Protein AF-A0A961LYQ5-F1 (afdb_monomer)

Mean predicted aligned error: 15.08 Å

pLDDT: mean 85.54, std 19.17, range [38.69, 98.88]

Secondary structure (DSSP, 8-state):
-------------------------PPPP---PPPPHHHHHHHHHHHHTT-HHHHHHHHHHHHHH-TT----SSHHHHHHHH---------HHHHHHHHTT-HHHHHHHHHHHHHHSTT----HHHHHHHHHHHHHHHHHHHHHTT-HHHHHHHHHH-GGGGSGGGHHHHHHHHHHHHHTT-HHHHHHHHHHHHHH---HHHHHHHHHHHTTTS-HHHHHHHHHHHHHH-GGGHHHHHHHHHHHHHHHHHHHTTSS-----------

Radius of gyration: 37.19 Å; Cα contacts (8 Å, |Δi|>4): 217; chains: 1; bounding box: 132×59×95 Å

Sequence (267 aa):
MRADLMTALRPLLAGAATALALSLAAPAPAAAQTPSAEDLRALIYYLDHDDQRAVQAEMRRLRAQFPRWTPPGDVNDLRDMASTTVATVDVQPIWARIERQDYVGARSLIDEARGRVPGWSPDAEMLRVLELNESQAAFDEAYTRRDAAAAVAAARRVPALMRCDRINNAWRLAELYQQAGQNANAVTTYRGVLSSCTRANDVMPTLEKANEVASWDEMIQLFDLARQTAPANTQRVDQVQERLAAGRGGRVARTTSRTTAATTTAA

Nearest PDB structures (foldseek):
  2pl2-assembly1_B  TM=3.460E-01  e=6.748E-02  Thermus thermophilus HB27
  4gyo-assembly2_A  TM=3.538E-01  e=3.490E-01  Bacillus subtilis subsp. subtilis str. 168
  8tau-assembly1_Y  TM=3.559E-01  e=1.372E+00  Homo sapiens
  4d18-assembly2_J  TM=2.698E-01  e=8.916E+00  Homo sapiens

Foldseek 3Di:
DDYDDDDDDDDDDDDDDDDDDPPDPDPDPPPQDQDALVLLVQLLVCVVVVVVVSNVVSVVVRCVNRVPDDDDPDVVVSCVRNPPPQVDDPCVVLVVCLVVVVLVVSVVSQVVSCVVGPPDHDDPVSVVSSLLSVLVVQLVVCLVVLNLPSNVVSCVSPVVCCDPVNVVSLLSSLVSCVVVVNLVVSLVSLLVQLQHPQDPVSLLVSLVSNLVRDDLVSSVVSLVSNCVNHVVCNVVSVVSNVVSVVVVVVVVVPPPPPPDDDDDDDD

Structure (mmCIF, N/CA/C/O backbone):
data_AF-A0A961LYQ5-F1
#
_entry.id   AF-A0A961LYQ5-F1
#
loop_
_atom_site.group_PDB
_atom_site.id
_atom_site.type_symbol
_atom_site.label_atom_id
_atom_site.label_alt_id
_atom_site.label_comp_id
_atom_site.label_asym_id
_atom_site.label_entity_id
_atom_site.label_seq_id
_atom_site.pdbx_PDB_ins_code
_atom_site.Cartn_x
_atom_site.Cartn_y
_atom_site.Cartn_z
_atom_site.occupancy
_atom_site.B_iso_or_equiv
_atom_site.auth_seq_id
_atom_site.auth_comp_id
_atom_site.auth_asym_id
_atom_site.auth_atom_id
_atom_site.pdbx_PDB_model_num
ATOM 1 N N . MET A 1 1 ? 56.673 -40.765 59.494 1.00 39.25 1 MET A N 1
ATOM 2 C CA . MET A 1 1 ? 57.855 -40.508 58.640 1.00 39.25 1 MET A CA 1
ATOM 3 C C . MET A 1 1 ? 57.462 -39.351 57.725 1.00 39.25 1 MET A C 1
ATOM 5 O O . MET A 1 1 ? 56.509 -39.519 56.986 1.00 39.25 1 MET A O 1
ATOM 9 N N . ARG A 1 2 ? 57.774 -38.101 58.104 1.00 38.69 2 ARG A N 1
ATOM 10 C CA . ARG A 1 2 ? 58.826 -37.249 57.497 1.00 38.69 2 ARG A CA 1
ATOM 11 C C . ARG A 1 2 ? 58.774 -37.267 55.962 1.00 38.69 2 ARG A C 1
ATOM 13 O O . ARG A 1 2 ? 59.069 -38.305 55.391 1.00 38.69 2 ARG A O 1
ATOM 20 N N . ALA A 1 3 ? 58.329 -36.151 55.372 1.00 40.00 3 ALA A N 1
ATOM 21 C CA . ALA A 1 3 ? 59.187 -35.227 54.600 1.00 40.00 3 ALA A CA 1
ATOM 22 C C . ALA A 1 3 ? 59.147 -35.624 53.106 1.00 40.00 3 ALA A C 1
ATOM 24 O O . ALA A 1 3 ? 59.015 -36.800 52.809 1.00 40.00 3 ALA A O 1
ATOM 25 N N . ASP A 1 4 ? 59.228 -34.783 52.086 1.00 43.81 4 ASP A N 1
ATOM 26 C CA . ASP A 1 4 ? 59.365 -33.343 51.905 1.00 43.81 4 ASP A CA 1
ATOM 27 C C . ASP A 1 4 ? 59.407 -33.131 50.367 1.00 43.81 4 ASP A C 1
ATOM 29 O O . ASP A 1 4 ? 59.747 -34.057 49.634 1.00 43.81 4 ASP A O 1
ATOM 33 N N . LEU A 1 5 ? 59.175 -31.891 49.927 1.00 45.12 5 LEU A N 1
ATOM 34 C CA . LEU A 1 5 ? 59.921 -31.198 48.858 1.00 45.12 5 LEU A CA 1
ATOM 35 C C . LEU A 1 5 ? 59.870 -31.614 47.360 1.00 45.12 5 LEU A C 1
ATOM 37 O O . LEU A 1 5 ? 60.028 -32.761 46.965 1.00 45.12 5 LEU A O 1
ATOM 41 N N . MET A 1 6 ? 59.875 -30.536 46.553 1.00 47.53 6 MET A N 1
ATOM 42 C CA . MET A 1 6 ? 60.439 -30.353 45.197 1.00 47.53 6 MET A CA 1
ATOM 43 C C . MET A 1 6 ? 59.534 -30.675 43.995 1.00 47.53 6 MET A C 1
ATOM 45 O O . MET A 1 6 ? 59.237 -31.823 43.707 1.00 47.53 6 MET A O 1
ATOM 49 N N . THR A 1 7 ? 58.929 -29.692 43.312 1.00 43.59 7 THR A N 1
ATOM 50 C CA . THR A 1 7 ? 59.475 -28.589 42.474 1.00 43.59 7 THR A CA 1
ATOM 51 C C . THR A 1 7 ? 60.136 -29.064 41.170 1.00 43.59 7 THR A C 1
ATOM 53 O O . THR A 1 7 ? 61.236 -29.592 41.195 1.00 43.59 7 THR A O 1
ATOM 56 N N . ALA A 1 8 ? 59.458 -28.733 40.058 1.00 45.53 8 ALA A N 1
ATOM 57 C CA . ALA A 1 8 ? 59.945 -28.397 38.710 1.00 45.53 8 ALA A CA 1
ATOM 58 C C . ALA A 1 8 ? 60.841 -29.379 37.923 1.00 45.53 8 ALA A C 1
ATOM 60 O O . ALA A 1 8 ? 61.906 -29.771 38.368 1.00 45.53 8 ALA A O 1
ATOM 61 N N . LEU A 1 9 ? 60.507 -29.592 36.644 1.00 49.84 9 LEU A N 1
ATOM 62 C CA . LEU A 1 9 ? 61.211 -28.944 35.524 1.00 49.84 9 LEU A CA 1
ATOM 63 C C . LEU A 1 9 ? 60.557 -29.321 34.183 1.00 49.84 9 LEU A C 1
ATOM 65 O O . LEU A 1 9 ? 60.387 -30.492 33.856 1.00 49.84 9 LEU A O 1
ATOM 69 N N . ARG A 1 10 ? 60.256 -28.306 33.368 1.00 47.53 10 ARG A N 1
ATOM 70 C CA . ARG A 1 10 ? 60.172 -28.450 31.908 1.00 47.53 10 ARG A CA 1
ATOM 71 C C . ARG A 1 10 ? 61.569 -28.758 31.357 1.00 47.53 10 ARG A C 1
ATOM 73 O O . ARG A 1 10 ? 62.517 -28.109 31.798 1.00 47.53 10 ARG A O 1
ATOM 80 N N . PRO A 1 11 ? 61.667 -29.538 30.273 1.00 56.03 11 PRO A N 1
ATOM 81 C CA . PRO A 1 11 ? 62.674 -29.293 29.260 1.00 56.03 11 PRO A CA 1
ATOM 82 C C . PRO A 1 11 ? 62.017 -28.820 27.958 1.00 56.03 11 PRO A C 1
ATOM 84 O O . PRO A 1 11 ? 61.125 -29.454 27.397 1.00 56.03 11 PRO A O 1
ATOM 87 N N . LEU A 1 12 ? 62.494 -27.668 27.493 1.00 48.69 12 LEU A N 1
ATOM 88 C CA . LEU A 1 12 ? 62.492 -27.280 26.090 1.00 48.69 12 LEU A CA 1
ATOM 89 C C . LEU A 1 12 ? 63.475 -28.192 25.351 1.00 48.69 12 LEU A C 1
ATOM 91 O O . LEU A 1 12 ? 64.656 -28.192 25.683 1.00 48.69 12 LEU A O 1
ATOM 95 N N . LEU A 1 13 ? 63.015 -28.895 24.319 1.00 51.03 13 LEU A N 1
ATOM 96 C CA . LEU A 1 13 ? 63.871 -29.319 23.217 1.00 51.03 13 LEU A CA 1
ATOM 97 C C . LEU A 1 13 ? 63.173 -28.971 21.907 1.00 51.03 13 LEU A C 1
ATOM 99 O O . LEU A 1 13 ? 62.087 -29.452 21.591 1.00 51.03 13 LEU A O 1
ATOM 103 N N . ALA A 1 14 ? 63.822 -28.055 21.200 1.00 43.88 14 ALA A N 1
ATOM 104 C CA . ALA A 1 14 ? 63.509 -27.625 19.859 1.00 43.88 14 ALA A CA 1
ATOM 105 C C . ALA A 1 14 ? 63.701 -28.779 18.866 1.00 43.88 14 ALA A C 1
ATOM 107 O O . ALA A 1 14 ? 64.728 -29.453 18.873 1.00 43.88 14 ALA A O 1
ATOM 108 N N . GLY A 1 15 ? 62.728 -28.948 17.976 1.00 42.94 15 GLY A N 1
ATOM 109 C CA . GLY A 1 15 ? 62.831 -29.764 16.775 1.00 42.94 15 GLY A CA 1
ATOM 110 C C . GLY A 1 15 ? 62.124 -29.030 15.647 1.00 42.94 15 GLY A C 1
ATOM 111 O O . GLY A 1 15 ? 60.900 -29.018 15.577 1.00 42.94 15 GLY A O 1
ATOM 112 N N . ALA A 1 16 ? 62.905 -28.354 14.812 1.00 46.84 16 ALA A N 1
ATOM 113 C CA . ALA A 1 16 ? 62.441 -27.725 13.590 1.00 46.84 16 ALA A CA 1
ATOM 114 C C . ALA A 1 16 ? 62.069 -28.800 12.557 1.00 46.84 16 ALA A C 1
ATOM 116 O O . ALA A 1 16 ? 62.903 -29.630 12.208 1.00 46.84 16 ALA A O 1
ATOM 117 N N . ALA A 1 17 ? 60.844 -28.747 12.035 1.00 47.25 17 ALA A N 1
ATOM 118 C CA . ALA A 1 17 ? 60.493 -29.324 10.740 1.00 47.25 17 ALA A CA 1
ATOM 119 C C . ALA A 1 17 ? 59.343 -28.514 10.121 1.00 47.25 17 ALA A C 1
ATOM 121 O O . ALA A 1 17 ? 58.171 -28.640 10.459 1.00 47.25 17 ALA A O 1
ATOM 122 N N . THR A 1 18 ? 59.757 -27.622 9.234 1.00 45.44 18 THR A N 1
ATOM 123 C CA . THR A 1 18 ? 59.011 -26.902 8.203 1.00 45.44 18 THR A CA 1
ATOM 124 C C . THR A 1 18 ? 58.118 -27.792 7.333 1.00 45.44 18 THR A C 1
ATOM 126 O O . THR A 1 18 ? 58.614 -28.750 6.749 1.00 45.44 18 THR A O 1
ATOM 129 N N . ALA A 1 19 ? 56.861 -27.379 7.144 1.00 44.25 19 ALA A N 1
ATOM 130 C CA . ALA A 1 19 ? 56.108 -27.423 5.877 1.00 44.25 19 ALA A CA 1
ATOM 131 C C . ALA A 1 19 ? 54.798 -26.635 6.092 1.00 44.25 19 ALA A C 1
ATOM 133 O O . ALA A 1 19 ? 53.841 -27.130 6.673 1.00 44.25 19 ALA A O 1
ATOM 134 N N . LEU A 1 20 ? 54.805 -25.311 5.929 1.00 51.91 20 LEU A N 1
ATOM 135 C CA . LEU A 1 20 ? 54.449 -24.630 4.679 1.00 51.91 20 LEU A CA 1
ATOM 136 C C . LEU A 1 20 ? 53.129 -25.141 4.069 1.00 51.91 20 LEU A C 1
ATOM 138 O O . LEU A 1 20 ? 53.123 -25.920 3.124 1.00 51.91 20 LEU A O 1
ATOM 142 N N . ALA A 1 21 ? 52.012 -24.630 4.582 1.00 45.91 21 ALA A N 1
ATOM 143 C CA . ALA A 1 21 ? 50.742 -24.588 3.866 1.00 45.91 21 ALA A CA 1
ATOM 144 C C . ALA A 1 21 ? 50.230 -23.139 3.854 1.00 45.91 21 ALA A C 1
ATOM 146 O O . ALA A 1 21 ? 49.194 -22.814 4.423 1.00 45.91 21 ALA A O 1
ATOM 147 N N . LEU A 1 22 ? 51.004 -22.247 3.222 1.00 47.41 22 LEU A N 1
ATOM 148 C CA . LEU A 1 22 ? 50.436 -21.048 2.609 1.00 47.41 22 LEU A CA 1
ATOM 149 C C . LEU A 1 22 ? 49.768 -21.517 1.315 1.00 47.41 22 LEU A C 1
ATOM 151 O O . LEU A 1 22 ? 50.404 -21.616 0.266 1.00 47.41 22 LEU A O 1
ATOM 155 N N . SER A 1 23 ? 48.487 -21.858 1.398 1.00 49.22 23 SER A N 1
ATOM 156 C CA . SER A 1 23 ? 47.625 -21.942 0.229 1.00 49.22 23 SER A CA 1
ATOM 157 C C . SER A 1 23 ? 47.553 -20.547 -0.388 1.00 49.22 23 SER A C 1
ATOM 159 O O . SER A 1 23 ? 46.852 -19.660 0.096 1.00 49.22 23 SER A O 1
ATOM 161 N N . LEU A 1 24 ? 48.338 -20.350 -1.449 1.00 47.94 24 LEU A N 1
ATOM 162 C CA . LEU A 1 24 ? 48.213 -19.214 -2.346 1.00 47.94 24 LEU A CA 1
ATOM 163 C C . LEU A 1 24 ? 46.766 -19.151 -2.843 1.00 47.94 24 LEU A C 1
ATOM 165 O O . LEU A 1 24 ? 46.347 -19.955 -3.675 1.00 47.94 24 LEU A O 1
ATOM 169 N N . ALA A 1 25 ? 46.019 -18.159 -2.369 1.00 52.22 25 ALA A N 1
ATOM 170 C CA . ALA A 1 25 ? 44.936 -17.590 -3.147 1.00 52.22 25 ALA A CA 1
ATOM 171 C C . ALA A 1 25 ? 45.582 -16.936 -4.376 1.00 52.22 25 ALA A C 1
ATOM 173 O O . ALA A 1 25 ? 45.985 -15.774 -4.345 1.00 52.22 25 ALA A O 1
ATOM 174 N N . ALA A 1 26 ? 45.762 -17.715 -5.442 1.00 48.16 26 ALA A N 1
ATOM 175 C CA . ALA A 1 26 ? 46.051 -17.148 -6.745 1.00 48.16 26 ALA A CA 1
ATOM 176 C C . ALA A 1 26 ? 44.835 -16.290 -7.134 1.00 48.16 26 ALA A C 1
ATOM 178 O O . ALA A 1 26 ? 43.717 -16.818 -7.142 1.00 48.16 26 ALA A O 1
ATOM 179 N N . PRO A 1 27 ? 44.994 -14.988 -7.431 1.00 45.62 27 PRO A N 1
ATOM 180 C CA . PRO A 1 27 ? 43.920 -14.253 -8.071 1.00 45.62 27 PRO A CA 1
ATOM 181 C C . PRO A 1 27 ? 43.622 -14.970 -9.389 1.00 45.62 27 PRO A C 1
ATOM 183 O O . PRO A 1 27 ? 44.520 -15.170 -10.211 1.00 45.62 27 PRO A O 1
ATOM 186 N N . ALA A 1 28 ? 42.373 -15.403 -9.572 1.00 46.06 28 ALA A N 1
ATOM 187 C CA . ALA A 1 28 ? 41.910 -15.860 -10.873 1.00 46.06 28 ALA A CA 1
ATOM 188 C C . ALA A 1 28 ? 42.279 -14.782 -11.908 1.00 46.06 28 ALA A C 1
ATOM 190 O O . ALA A 1 28 ? 42.139 -13.591 -11.603 1.00 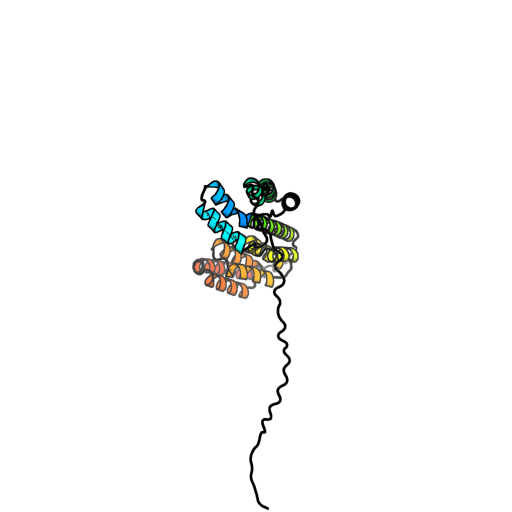46.06 28 ALA A O 1
ATOM 191 N N . PRO A 1 29 ? 42.782 -15.144 -13.102 1.00 44.09 29 PRO A N 1
ATOM 192 C CA . PRO A 1 29 ? 43.061 -14.149 -14.119 1.00 44.09 29 PRO A CA 1
ATOM 193 C C . PRO A 1 29 ? 41.757 -13.406 -14.388 1.00 44.09 29 PRO A C 1
ATOM 195 O O . PRO A 1 29 ? 40.775 -14.014 -14.815 1.00 44.09 29 PRO A O 1
ATOM 198 N N . ALA A 1 30 ? 41.739 -12.099 -14.119 1.00 50.97 30 ALA A N 1
ATOM 199 C CA . ALA A 1 30 ? 40.696 -11.236 -14.634 1.00 50.97 30 ALA A CA 1
ATOM 200 C C . ALA A 1 30 ? 40.654 -11.494 -16.144 1.00 50.97 30 ALA A C 1
ATOM 202 O O . ALA A 1 30 ? 41.629 -11.224 -16.858 1.00 50.97 30 ALA A O 1
ATOM 203 N N . ALA A 1 31 ? 39.574 -12.114 -16.625 1.00 48.38 31 ALA A N 1
ATOM 204 C CA . ALA A 1 31 ? 39.290 -12.133 -18.046 1.00 48.38 31 ALA A CA 1
ATOM 205 C C . ALA A 1 31 ? 39.397 -10.676 -18.501 1.00 48.38 31 ALA A C 1
ATOM 207 O O . ALA A 1 31 ? 38.824 -9.790 -17.866 1.00 48.38 31 ALA A O 1
ATOM 208 N N . ALA A 1 32 ? 40.232 -10.413 -19.504 1.00 51.56 32 ALA A N 1
ATOM 209 C CA . ALA A 1 32 ? 40.426 -9.058 -19.980 1.00 51.56 32 ALA A CA 1
ATOM 210 C C . ALA A 1 32 ? 39.120 -8.607 -20.624 1.00 51.56 32 ALA A C 1
ATOM 212 O O . ALA A 1 32 ? 38.805 -9.004 -21.742 1.00 51.56 32 ALA A O 1
ATOM 213 N N . GLN A 1 33 ? 38.342 -7.848 -19.865 1.00 71.69 33 GLN A N 1
ATOM 214 C CA . GLN A 1 33 ? 37.133 -7.214 -20.350 1.00 71.69 33 GLN A CA 1
ATOM 215 C C . GLN A 1 33 ? 37.577 -6.071 -21.266 1.00 71.69 33 GLN A C 1
ATOM 217 O O . GLN A 1 33 ? 38.540 -5.364 -20.973 1.00 71.69 33 GLN A O 1
ATOM 222 N N . THR A 1 34 ? 36.949 -5.945 -22.425 1.00 83.12 34 THR A N 1
ATOM 223 C CA . THR A 1 34 ? 37.054 -4.733 -23.239 1.00 83.12 34 THR A CA 1
ATOM 224 C C . THR A 1 34 ? 36.282 -3.604 -22.545 1.00 83.12 34 THR A C 1
ATOM 226 O O . THR A 1 34 ? 35.328 -3.909 -21.825 1.00 83.12 34 THR A O 1
ATOM 229 N N . PRO A 1 35 ? 36.647 -2.323 -22.743 1.00 88.19 35 PRO A N 1
ATOM 230 C CA . PRO A 1 35 ? 35.874 -1.205 -22.211 1.00 88.19 35 PRO A CA 1
ATOM 231 C C . PRO A 1 35 ? 34.414 -1.288 -22.662 1.00 88.19 35 PRO A C 1
ATOM 233 O O . PRO A 1 35 ? 34.142 -1.587 -23.828 1.00 88.19 35 PRO A O 1
ATOM 236 N N . SER A 1 36 ? 33.482 -1.028 -21.749 1.00 85.19 36 SER A N 1
ATOM 237 C CA . SER A 1 36 ? 32.067 -0.877 -22.090 1.00 85.19 36 SER A CA 1
ATOM 238 C C . SER A 1 36 ? 31.797 0.489 -22.732 1.00 85.19 36 SER A C 1
ATOM 240 O O . SER A 1 36 ? 32.624 1.400 -22.665 1.00 85.19 36 SER A O 1
ATOM 242 N N . ALA A 1 37 ? 30.607 0.674 -23.305 1.00 82.69 37 ALA A N 1
ATOM 243 C CA . ALA A 1 37 ? 30.195 1.980 -23.820 1.00 82.69 37 ALA A CA 1
ATOM 244 C C . ALA A 1 37 ? 30.176 3.074 -22.729 1.00 82.69 37 ALA A C 1
ATOM 246 O O . ALA A 1 37 ? 30.469 4.235 -23.010 1.00 82.69 37 ALA A O 1
ATOM 247 N N . GLU A 1 38 ? 29.891 2.704 -21.472 1.00 82.50 38 GLU A N 1
ATOM 248 C CA . GLU A 1 38 ? 30.006 3.596 -20.311 1.00 82.50 38 GLU A CA 1
ATOM 249 C C . GLU A 1 38 ? 31.454 4.045 -20.099 1.00 82.50 38 GLU A C 1
ATOM 251 O O . GLU A 1 38 ? 31.722 5.239 -19.975 1.00 82.50 38 GLU A O 1
ATOM 256 N N . ASP A 1 39 ? 32.393 3.095 -20.120 1.00 90.62 39 ASP A N 1
ATOM 257 C CA . ASP A 1 39 ? 33.817 3.379 -19.941 1.00 90.62 39 ASP A CA 1
ATOM 258 C C . ASP A 1 39 ? 34.354 4.307 -21.039 1.00 90.62 39 ASP A C 1
ATOM 260 O O . ASP A 1 39 ? 35.209 5.147 -20.768 1.00 90.62 39 ASP A O 1
ATOM 264 N N . LEU A 1 40 ? 33.834 4.185 -22.265 1.00 91.75 40 LEU A N 1
ATOM 265 C CA . LEU A 1 40 ? 34.242 4.993 -23.416 1.00 91.75 40 LEU A CA 1
ATOM 266 C C . LEU A 1 40 ? 33.565 6.372 -23.481 1.00 91.75 40 LEU A C 1
ATOM 268 O O . LEU A 1 40 ? 34.009 7.225 -24.252 1.00 91.75 40 LEU A O 1
ATOM 272 N N . ARG A 1 41 ? 32.522 6.637 -22.682 1.00 88.94 41 ARG A N 1
ATOM 273 C CA . ARG A 1 41 ? 31.712 7.862 -22.812 1.00 88.94 41 ARG A CA 1
ATOM 274 C C . ARG A 1 41 ? 32.518 9.143 -22.621 1.00 88.94 41 ARG A C 1
ATOM 276 O O . ARG A 1 41 ? 32.364 10.083 -23.397 1.00 88.94 41 ARG A O 1
ATOM 283 N N . ALA A 1 42 ? 33.380 9.179 -21.605 1.00 92.00 42 ALA A N 1
ATOM 284 C CA . ALA A 1 42 ? 34.231 10.339 -21.344 1.00 92.00 42 ALA A CA 1
ATOM 285 C C . ALA A 1 42 ? 35.224 10.577 -22.492 1.00 92.00 42 ALA A C 1
ATOM 287 O O . ALA A 1 42 ? 35.422 11.716 -22.908 1.00 92.00 42 ALA A O 1
ATOM 288 N N . LEU A 1 43 ? 35.792 9.502 -23.053 1.00 93.88 43 LEU A N 1
ATOM 289 C CA . LEU A 1 43 ? 36.715 9.583 -24.184 1.00 93.88 43 LEU A CA 1
ATOM 290 C C . LEU A 1 43 ? 36.039 10.201 -25.415 1.00 93.88 43 LEU A C 1
ATOM 292 O O . LEU A 1 43 ? 36.607 11.112 -26.014 1.00 93.88 43 LEU A O 1
ATOM 296 N N . ILE A 1 44 ? 34.826 9.752 -25.757 1.00 91.31 44 ILE A N 1
ATOM 297 C CA . ILE A 1 44 ? 34.055 10.324 -26.872 1.00 91.31 44 ILE A CA 1
ATOM 298 C C . ILE A 1 44 ? 33.717 11.788 -26.622 1.00 91.31 44 ILE A C 1
ATOM 300 O O . ILE A 1 44 ? 33.945 12.614 -27.500 1.00 91.31 44 ILE A O 1
ATOM 304 N N . TYR A 1 45 ? 33.260 12.130 -25.414 1.00 91.31 45 TYR A N 1
ATOM 305 C CA . TYR A 1 45 ? 32.969 13.518 -25.065 1.00 91.31 45 TYR A CA 1
ATOM 306 C C . TYR A 1 45 ? 34.183 14.430 -25.304 1.00 91.31 45 TYR A C 1
ATOM 308 O O . TYR A 1 45 ? 34.037 15.493 -25.900 1.00 91.31 45 TYR A O 1
ATOM 316 N N . TYR A 1 46 ? 35.388 14.019 -24.897 1.00 95.38 46 TYR A N 1
ATOM 317 C CA . TYR A 1 46 ? 36.598 14.818 -25.125 1.00 95.38 46 TYR A CA 1
ATOM 318 C C . TYR A 1 46 ? 37.003 14.897 -26.600 1.00 95.38 46 TYR A C 1
ATOM 320 O O . TYR A 1 46 ? 37.475 15.947 -27.035 1.00 95.38 46 TYR A O 1
ATOM 328 N N . LEU A 1 47 ? 36.798 13.824 -27.370 1.00 92.88 47 LEU A N 1
ATOM 329 C CA . LEU A 1 47 ? 37.038 13.812 -28.816 1.00 92.88 47 LEU A CA 1
ATOM 330 C C . LEU A 1 47 ? 36.084 14.754 -29.563 1.00 92.88 47 LEU A C 1
ATOM 332 O O . LEU A 1 47 ? 36.516 15.427 -30.491 1.00 92.88 47 LEU A O 1
ATOM 336 N N . ASP A 1 48 ? 34.823 14.852 -29.141 1.00 90.38 48 ASP A N 1
ATOM 337 C CA . ASP A 1 48 ? 33.828 15.737 -29.763 1.00 90.38 48 ASP A CA 1
ATOM 338 C C . ASP A 1 48 ? 34.051 17.227 -29.438 1.00 90.38 48 ASP A C 1
ATOM 340 O O . ASP A 1 48 ? 33.548 18.096 -30.147 1.00 90.38 48 ASP A O 1
ATOM 344 N N . HIS A 1 49 ? 34.817 17.530 -28.385 1.00 93.56 49 HIS A N 1
ATOM 345 C CA . HIS A 1 49 ? 35.159 18.897 -27.965 1.00 93.56 49 HIS A CA 1
ATOM 346 C C . HIS A 1 49 ? 36.606 19.293 -28.300 1.00 93.56 49 HIS A C 1
ATOM 348 O O . HIS A 1 49 ? 37.072 20.333 -27.835 1.00 93.56 49 HIS A O 1
ATOM 354 N N . ASP A 1 50 ? 37.330 18.467 -29.063 1.00 94.62 50 ASP A N 1
ATOM 355 C CA . ASP A 1 50 ? 38.750 18.658 -29.389 1.00 94.62 50 ASP A CA 1
ATOM 356 C C . ASP A 1 50 ? 39.670 18.859 -28.156 1.00 94.62 50 ASP A C 1
ATOM 358 O O . ASP A 1 50 ? 40.760 19.434 -28.251 1.00 94.62 50 ASP A O 1
ATOM 362 N N . ASP A 1 51 ? 39.294 18.334 -26.980 1.00 96.94 51 ASP A N 1
ATOM 363 C CA . ASP A 1 51 ? 40.092 18.444 -25.748 1.00 96.94 51 ASP A CA 1
ATOM 364 C C . ASP A 1 51 ? 41.184 17.367 -25.692 1.00 96.94 51 ASP A C 1
ATOM 366 O O . ASP A 1 51 ? 41.102 16.351 -24.992 1.00 96.94 51 ASP A O 1
ATOM 370 N N . GLN A 1 52 ? 42.265 17.613 -26.428 1.00 95.81 52 GLN A N 1
ATOM 371 C CA . GLN A 1 52 ? 43.385 16.678 -26.546 1.00 95.81 52 GLN A CA 1
ATOM 372 C C . GLN A 1 52 ? 44.057 16.363 -25.203 1.00 95.81 52 GLN A C 1
ATOM 374 O O . GLN A 1 52 ? 44.571 15.259 -25.002 1.00 95.81 52 GLN A O 1
ATOM 379 N N . ARG A 1 53 ? 44.053 17.299 -24.246 1.00 97.12 53 ARG A N 1
ATOM 380 C CA . ARG A 1 53 ? 44.651 17.064 -22.926 1.00 97.12 53 ARG A CA 1
ATOM 381 C C . ARG A 1 53 ? 43.819 16.056 -22.136 1.00 97.12 53 ARG A C 1
ATOM 383 O O . ARG A 1 53 ? 44.395 15.156 -21.515 1.00 97.12 53 ARG A O 1
ATOM 390 N N . ALA A 1 54 ? 42.497 16.201 -22.169 1.00 96.50 54 ALA A N 1
ATOM 391 C CA . ALA A 1 54 ? 41.575 15.285 -21.516 1.00 96.50 54 ALA A CA 1
ATOM 392 C C . ALA A 1 54 ? 41.552 13.907 -22.197 1.00 96.50 54 ALA A C 1
ATOM 394 O O . ALA A 1 54 ? 41.646 12.898 -21.497 1.00 96.50 54 ALA A O 1
ATOM 395 N N . VAL A 1 55 ? 41.588 13.845 -23.537 1.00 96.00 55 VAL A N 1
ATOM 396 C CA . VAL A 1 55 ? 41.727 12.584 -24.299 1.00 96.00 55 VAL A CA 1
ATOM 397 C C . VAL A 1 55 ? 42.942 11.784 -23.824 1.00 96.00 55 VAL A C 1
ATOM 399 O O . VAL A 1 55 ? 42.831 10.599 -23.511 1.00 96.00 55 VAL A O 1
ATOM 402 N N . GLN A 1 56 ? 44.113 12.418 -23.699 1.00 95.50 56 GLN A N 1
ATOM 403 C CA . GLN A 1 56 ? 45.325 11.719 -23.254 1.00 95.50 56 GLN A CA 1
ATOM 404 C C . GLN A 1 56 ? 45.227 11.222 -21.808 1.00 95.50 56 GLN A C 1
ATOM 406 O O . GLN A 1 56 ? 45.789 10.177 -21.473 1.00 95.50 56 GLN A O 1
ATOM 411 N N . ALA A 1 57 ? 44.556 11.970 -20.930 1.00 97.25 57 ALA A N 1
ATOM 412 C CA . ALA A 1 57 ? 44.329 11.544 -19.553 1.00 97.25 57 ALA A CA 1
ATOM 413 C C . ALA A 1 57 ? 43.391 10.336 -19.483 1.00 97.25 57 ALA A C 1
ATOM 415 O O . ALA A 1 57 ? 43.711 9.352 -18.812 1.00 97.25 57 ALA A O 1
ATOM 416 N N . GLU A 1 58 ? 42.302 10.378 -20.241 1.00 96.38 58 GLU A N 1
ATOM 417 C CA . GLU A 1 58 ? 41.304 9.318 -20.273 1.00 96.38 58 GLU A CA 1
ATOM 418 C C . GLU A 1 58 ? 41.848 8.034 -20.904 1.00 96.38 58 GLU A C 1
ATOM 420 O O . GLU A 1 58 ? 41.670 6.941 -20.371 1.00 96.38 58 GLU A O 1
ATOM 425 N N . MET A 1 59 ? 42.658 8.154 -21.954 1.00 94.00 59 MET A N 1
ATOM 426 C CA . MET A 1 59 ? 43.366 7.021 -22.549 1.00 94.00 59 MET A CA 1
ATOM 427 C C . MET A 1 59 ? 44.329 6.332 -21.575 1.00 94.00 59 MET A C 1
ATOM 429 O O . MET A 1 59 ? 44.483 5.110 -21.621 1.00 94.00 59 MET A O 1
ATOM 433 N N . ARG A 1 60 ? 44.975 7.078 -20.665 1.00 95.25 60 ARG A N 1
ATOM 434 C CA . ARG A 1 60 ? 45.802 6.475 -19.603 1.00 95.25 60 ARG A CA 1
ATOM 435 C C . ARG A 1 60 ? 44.946 5.720 -18.589 1.00 95.25 60 ARG A C 1
ATOM 437 O O . ARG A 1 60 ? 45.327 4.613 -18.213 1.00 95.25 60 ARG A O 1
ATOM 444 N N . ARG A 1 61 ? 43.801 6.285 -18.184 1.00 95.81 61 ARG A N 1
ATOM 445 C CA . ARG A 1 61 ? 42.833 5.622 -17.293 1.00 95.81 61 ARG A CA 1
ATOM 446 C C . ARG A 1 61 ? 42.352 4.306 -17.905 1.00 95.81 61 ARG A C 1
ATOM 448 O O . ARG A 1 61 ? 42.488 3.260 -17.275 1.00 95.81 61 ARG A O 1
ATOM 455 N N . LEU A 1 62 ? 41.884 4.350 -19.154 1.00 94.31 62 LEU A N 1
ATOM 456 C CA . LEU A 1 62 ? 41.366 3.187 -19.876 1.00 94.31 62 LEU A CA 1
ATOM 457 C C . LEU A 1 62 ? 42.425 2.102 -20.072 1.00 94.31 62 LEU A C 1
ATOM 459 O O . LEU A 1 62 ? 42.138 0.935 -19.848 1.00 94.31 62 LEU A O 1
ATOM 463 N N . ARG A 1 63 ? 43.671 2.452 -20.413 1.00 92.75 63 ARG A N 1
ATOM 464 C CA . ARG A 1 63 ? 44.759 1.462 -20.538 1.00 92.75 63 ARG A CA 1
ATOM 465 C C . ARG A 1 63 ? 45.145 0.821 -19.206 1.00 92.75 63 ARG A C 1
ATOM 467 O O . ARG A 1 63 ? 45.493 -0.355 -19.185 1.00 92.75 63 ARG A O 1
ATOM 474 N N . ALA A 1 64 ? 45.092 1.574 -18.108 1.00 92.75 64 ALA A N 1
ATOM 475 C CA . ALA A 1 64 ? 45.345 1.025 -16.777 1.00 92.75 64 ALA A CA 1
ATOM 476 C C . ALA A 1 64 ? 44.238 0.046 -16.351 1.00 92.75 64 ALA A C 1
ATOM 478 O O . ALA A 1 64 ? 44.529 -0.986 -15.750 1.00 92.75 64 ALA A O 1
ATOM 479 N N . GLN A 1 65 ? 42.985 0.357 -16.692 1.00 91.88 65 GLN A N 1
ATOM 480 C CA . GLN A 1 65 ? 41.814 -0.461 -16.368 1.00 91.88 65 GLN A CA 1
ATOM 481 C C . GLN A 1 65 ? 41.644 -1.667 -17.310 1.00 91.88 65 GLN A C 1
ATOM 483 O O . GLN A 1 65 ? 41.230 -2.737 -16.867 1.00 91.88 65 GLN A O 1
ATOM 488 N N . PHE A 1 66 ? 42.019 -1.524 -18.585 1.00 92.31 66 PHE A N 1
ATOM 489 C CA . PHE A 1 66 ? 41.850 -2.525 -19.644 1.00 92.31 66 PHE A CA 1
ATOM 490 C C . PHE A 1 66 ? 43.178 -2.807 -20.386 1.00 92.31 66 PHE A C 1
ATOM 492 O O . PHE A 1 66 ? 43.322 -2.466 -21.561 1.00 92.31 66 PHE A O 1
ATOM 499 N N . PRO A 1 67 ? 44.170 -3.473 -19.753 1.00 88.81 67 PRO A N 1
ATOM 500 C CA . PRO A 1 67 ? 45.542 -3.560 -20.279 1.00 88.81 67 PRO A CA 1
ATOM 501 C C . PRO A 1 67 ? 45.715 -4.359 -21.577 1.00 88.81 67 PRO A C 1
ATOM 503 O O . PRO A 1 67 ? 46.759 -4.266 -22.216 1.00 88.81 67 PRO A O 1
ATOM 506 N N . ARG A 1 68 ? 44.728 -5.184 -21.953 1.00 86.94 68 ARG A N 1
ATOM 507 C CA . ARG A 1 68 ? 44.749 -5.967 -23.204 1.00 86.94 68 ARG A CA 1
ATOM 508 C C . ARG A 1 68 ? 43.920 -5.337 -24.322 1.00 86.94 68 ARG A C 1
ATOM 510 O O . ARG A 1 68 ? 43.896 -5.874 -25.425 1.00 86.94 68 ARG A O 1
ATOM 517 N N . TRP A 1 69 ? 43.221 -4.239 -24.044 1.00 89.44 69 TRP A N 1
ATOM 518 C CA . TRP A 1 69 ? 42.437 -3.543 -25.050 1.00 89.44 69 TRP A CA 1
ATOM 519 C C . TRP A 1 69 ? 43.326 -2.586 -25.843 1.00 89.44 69 TRP A C 1
ATOM 521 O O . TRP A 1 69 ? 44.057 -1.775 -25.273 1.00 89.44 69 TRP A O 1
ATOM 531 N N . THR A 1 70 ? 43.243 -2.682 -27.169 1.00 88.88 70 THR A N 1
ATOM 532 C CA . THR A 1 70 ? 43.868 -1.725 -28.083 1.00 88.88 70 THR A CA 1
ATOM 533 C C . THR A 1 70 ? 42.757 -0.889 -28.721 1.00 88.88 70 THR A C 1
ATOM 535 O O . THR A 1 70 ? 41.886 -1.471 -29.367 1.00 88.88 70 THR A O 1
ATOM 538 N N . PRO A 1 71 ? 42.755 0.443 -28.533 1.00 86.69 71 PRO A N 1
ATOM 539 C CA . PRO A 1 71 ? 41.780 1.325 -29.160 1.00 86.69 71 PRO A CA 1
ATOM 540 C C . PRO A 1 71 ? 41.860 1.233 -30.691 1.00 86.69 71 PRO A C 1
ATOM 542 O O . PRO A 1 71 ? 42.978 1.219 -31.220 1.00 86.69 71 PRO A O 1
ATOM 545 N N . PRO A 1 72 ? 40.719 1.206 -31.401 1.00 86.62 72 PRO A N 1
ATOM 546 C CA . PRO A 1 72 ? 40.683 1.382 -32.847 1.00 86.62 72 PRO A CA 1
ATOM 547 C C . PRO A 1 72 ? 41.399 2.661 -33.296 1.00 86.62 72 PRO A C 1
ATOM 549 O O . PRO A 1 72 ? 41.433 3.659 -32.575 1.00 86.62 72 PRO A O 1
ATOM 552 N N . GLY A 1 73 ? 41.987 2.614 -34.492 1.00 84.00 73 GLY A N 1
ATOM 553 C CA . GLY A 1 73 ? 42.642 3.775 -35.101 1.00 84.00 73 GLY A CA 1
ATOM 554 C C . GLY A 1 73 ? 41.657 4.779 -35.701 1.00 84.00 73 GLY A C 1
ATOM 555 O O . GLY A 1 73 ? 41.989 5.959 -35.796 1.00 84.00 73 GLY A O 1
ATOM 556 N N . ASP A 1 74 ? 40.460 4.324 -36.084 1.00 88.62 74 ASP A N 1
ATOM 557 C CA . ASP A 1 74 ? 39.373 5.188 -36.537 1.00 88.62 74 ASP A CA 1
ATOM 558 C C . ASP A 1 74 ? 38.539 5.653 -35.334 1.00 88.62 74 ASP A C 1
ATOM 560 O O . ASP A 1 74 ? 38.117 4.867 -34.481 1.00 88.62 74 ASP A O 1
ATOM 564 N N . VAL A 1 75 ? 38.291 6.959 -35.267 1.00 83.88 75 VAL A N 1
ATOM 565 C CA . VAL A 1 75 ? 37.438 7.555 -34.238 1.00 83.88 75 VAL A CA 1
ATOM 566 C C . VAL A 1 75 ? 35.984 7.111 -34.413 1.00 83.88 75 VAL A C 1
ATOM 568 O O . VAL A 1 75 ? 35.260 7.027 -33.427 1.00 83.88 75 VAL A O 1
ATOM 571 N N . ASN A 1 76 ? 35.547 6.790 -35.631 1.00 84.38 76 ASN A N 1
ATOM 572 C CA . ASN A 1 76 ? 34.200 6.282 -35.875 1.00 84.38 76 ASN A CA 1
ATOM 573 C C . ASN A 1 76 ? 34.007 4.880 -35.288 1.00 84.38 76 ASN A C 1
ATOM 575 O O . ASN A 1 76 ? 32.987 4.650 -34.654 1.00 84.38 76 ASN A O 1
ATOM 579 N N . ASP A 1 77 ? 35.014 4.005 -35.350 1.00 84.81 77 ASP A N 1
ATOM 580 C CA . ASP A 1 77 ? 34.965 2.698 -34.678 1.00 84.81 77 ASP A CA 1
ATOM 581 C C . ASP A 1 77 ? 34.875 2.863 -33.152 1.00 84.81 77 ASP A C 1
ATOM 583 O O . ASP A 1 77 ? 34.119 2.167 -32.473 1.00 84.81 77 ASP A O 1
ATOM 587 N N . LEU A 1 78 ? 35.623 3.823 -32.591 1.00 85.38 78 LEU A N 1
ATOM 588 C CA . LEU A 1 78 ? 35.512 4.185 -31.174 1.00 85.38 78 LEU A CA 1
ATOM 589 C C . LEU A 1 78 ? 34.119 4.719 -30.834 1.00 85.38 78 LEU A C 1
ATOM 591 O O . LEU A 1 78 ? 33.573 4.362 -29.788 1.00 85.38 78 LEU A O 1
ATOM 595 N N . ARG A 1 79 ? 33.541 5.555 -31.705 1.00 84.38 79 ARG A N 1
ATOM 596 C CA . ARG A 1 79 ? 32.173 6.057 -31.555 1.00 84.38 79 ARG A CA 1
ATOM 597 C C . ARG A 1 79 ? 31.169 4.925 -31.628 1.00 84.38 79 ARG A C 1
ATOM 599 O O . ARG A 1 79 ? 30.292 4.915 -30.786 1.00 84.38 79 ARG A O 1
ATOM 606 N N . ASP A 1 80 ? 31.317 3.952 -32.515 1.00 81.50 80 ASP A N 1
ATOM 607 C CA . ASP A 1 80 ? 30.418 2.800 -32.614 1.00 81.50 80 ASP A CA 1
ATOM 608 C C . ASP A 1 80 ? 30.501 1.905 -31.371 1.00 81.50 80 ASP A C 1
ATOM 610 O O . ASP A 1 80 ? 29.476 1.479 -30.840 1.00 81.50 80 ASP A O 1
ATOM 614 N N . MET A 1 81 ? 31.706 1.696 -30.831 1.00 80.75 81 MET A N 1
ATOM 615 C CA . MET A 1 81 ? 31.907 0.982 -29.563 1.00 80.75 81 MET A CA 1
ATOM 616 C C . MET A 1 81 ? 31.317 1.727 -28.356 1.00 80.75 81 MET A C 1
ATOM 618 O O . MET A 1 81 ? 30.839 1.106 -27.406 1.00 80.75 81 MET A O 1
ATOM 622 N N . ALA A 1 82 ? 31.371 3.058 -28.376 1.00 76.25 82 ALA A N 1
ATOM 623 C CA . ALA A 1 82 ? 30.816 3.929 -27.345 1.00 76.25 82 ALA A CA 1
ATOM 624 C C . ALA A 1 82 ? 29.336 4.272 -27.571 1.00 76.25 82 ALA A C 1
ATOM 626 O O . ALA A 1 82 ? 28.664 4.784 -26.669 1.00 76.25 82 ALA A O 1
ATOM 627 N N . SER A 1 83 ? 28.819 3.987 -28.767 1.00 65.50 83 SER A N 1
ATOM 628 C CA . SER A 1 83 ? 27.441 4.209 -29.163 1.00 65.50 83 SER A CA 1
ATOM 629 C C . SER A 1 83 ? 26.600 3.107 -28.550 1.00 65.50 83 SER A C 1
ATOM 631 O O . SER A 1 83 ? 26.101 2.190 -29.193 1.00 65.50 83 SER A O 1
ATOM 633 N N . THR A 1 84 ? 26.342 3.257 -27.258 1.00 56.84 84 THR A N 1
ATOM 634 C CA . THR A 1 84 ? 25.051 2.864 -26.711 1.00 56.84 84 THR A CA 1
ATOM 635 C C . THR A 1 84 ? 23.993 3.804 -27.281 1.00 56.84 84 THR A C 1
ATOM 637 O O . THR A 1 84 ? 23.386 4.591 -26.559 1.00 56.84 84 THR A O 1
ATOM 640 N N . THR A 1 85 ? 23.689 3.677 -28.574 1.00 48.22 85 THR A N 1
ATOM 641 C CA . THR A 1 85 ? 22.292 3.857 -28.960 1.00 48.22 85 THR A CA 1
ATOM 642 C C . THR A 1 85 ? 21.576 2.640 -28.381 1.00 48.22 85 THR A C 1
ATOM 644 O O . THR A 1 85 ? 21.293 1.677 -29.088 1.00 48.22 85 THR A O 1
ATOM 647 N N . VAL A 1 86 ? 21.374 2.611 -27.054 1.00 52.50 86 VAL A N 1
ATOM 648 C CA . VAL A 1 86 ? 20.415 1.676 -26.465 1.00 52.50 86 VAL A CA 1
ATOM 649 C C . VAL A 1 86 ? 19.139 2.017 -27.199 1.00 52.50 86 VAL A C 1
ATOM 651 O O . VAL A 1 86 ? 18.666 3.147 -27.070 1.00 52.50 86 VAL A O 1
ATOM 654 N N . ALA A 1 87 ? 18.657 1.114 -28.052 1.00 58.44 87 ALA A N 1
ATOM 655 C CA . ALA A 1 87 ? 17.414 1.346 -28.759 1.00 58.44 87 ALA A CA 1
ATOM 656 C C . ALA A 1 87 ? 16.382 1.746 -27.700 1.00 58.44 87 ALA A C 1
ATOM 658 O O . ALA A 1 87 ? 16.106 0.992 -26.768 1.00 58.44 87 ALA A O 1
ATOM 659 N N . THR A 1 88 ? 15.911 2.988 -27.745 1.00 69.81 88 THR A N 1
ATOM 660 C CA . THR A 1 88 ? 15.029 3.477 -26.696 1.00 69.81 88 THR A CA 1
ATOM 661 C C . THR A 1 88 ? 13.666 2.856 -26.935 1.00 69.81 88 THR A C 1
ATOM 663 O O . THR A 1 88 ? 13.118 2.877 -28.038 1.00 69.81 88 THR A O 1
ATOM 666 N N . VAL A 1 89 ? 13.130 2.218 -25.903 1.00 87.12 89 VAL A N 1
ATOM 667 C CA . VAL A 1 89 ? 11.767 1.702 -25.949 1.00 87.12 89 VAL A CA 1
ATOM 668 C C . VAL A 1 89 ? 10.838 2.880 -25.701 1.00 87.12 89 VAL A C 1
ATOM 670 O O . VAL A 1 89 ? 10.959 3.554 -24.679 1.00 87.12 89 VAL A O 1
ATOM 673 N N . ASP A 1 90 ? 9.900 3.120 -26.616 1.00 91.69 90 ASP A N 1
ATOM 674 C CA . ASP A 1 90 ? 8.764 3.986 -26.315 1.00 91.69 90 ASP A CA 1
ATOM 675 C C . ASP A 1 90 ? 7.915 3.328 -25.219 1.00 91.69 90 ASP A C 1
ATOM 677 O O . ASP A 1 90 ? 7.306 2.275 -25.419 1.00 91.69 90 ASP A O 1
ATOM 681 N N . VAL A 1 91 ? 7.919 3.945 -24.039 1.00 94.44 91 VAL A N 1
ATOM 682 C CA . VAL A 1 91 ? 7.219 3.457 -22.848 1.00 94.44 91 VAL A CA 1
ATOM 683 C C . VAL A 1 91 ? 5.777 3.954 -22.746 1.00 94.44 91 VAL A C 1
ATOM 685 O O . VAL A 1 91 ? 5.023 3.441 -21.918 1.00 94.44 91 VAL A O 1
ATOM 688 N N . GLN A 1 92 ? 5.357 4.918 -23.573 1.00 96.56 92 GLN A N 1
ATOM 689 C CA . GLN A 1 92 ? 4.001 5.477 -23.512 1.00 96.56 92 GLN A CA 1
ATOM 690 C C . GLN A 1 92 ? 2.900 4.422 -23.715 1.00 96.56 92 GLN A C 1
ATOM 692 O O . GLN A 1 92 ? 1.923 4.435 -22.962 1.00 96.56 92 GLN A O 1
ATOM 697 N N . PRO A 1 93 ? 3.042 3.437 -24.626 1.00 97.69 93 PRO A N 1
ATOM 698 C CA . PRO A 1 93 ? 2.069 2.355 -24.748 1.00 97.69 93 PRO A CA 1
ATOM 699 C C . PRO A 1 93 ? 1.930 1.500 -23.481 1.00 97.69 93 PRO A C 1
ATOM 701 O O . PRO A 1 93 ? 0.834 1.013 -23.204 1.00 97.69 93 PRO A O 1
ATOM 704 N N . ILE A 1 94 ? 3.006 1.331 -22.701 1.00 97.75 94 ILE A N 1
ATOM 705 C CA . ILE A 1 94 ? 2.979 0.580 -21.437 1.00 97.75 94 ILE A CA 1
ATOM 706 C C . ILE A 1 94 ? 2.197 1.375 -20.388 1.00 97.75 94 ILE A C 1
ATOM 708 O O . ILE A 1 94 ? 1.279 0.840 -19.767 1.00 97.75 94 ILE A O 1
ATOM 712 N N . TRP A 1 95 ? 2.493 2.669 -20.246 1.00 97.62 95 TRP A N 1
ATOM 713 C CA . TRP A 1 95 ? 1.758 3.556 -19.343 1.00 97.62 95 TRP A CA 1
ATOM 714 C C . TRP A 1 95 ? 0.268 3.623 -19.681 1.00 97.62 95 TRP A C 1
ATOM 716 O O . TRP A 1 95 ? -0.569 3.442 -18.800 1.00 97.62 95 TRP A O 1
ATOM 726 N N . ALA A 1 96 ? -0.080 3.734 -20.964 1.00 98.19 96 ALA A N 1
ATOM 727 C CA . ALA A 1 96 ? -1.471 3.748 -21.406 1.00 98.19 96 ALA A CA 1
ATOM 728 C C . ALA A 1 96 ? -2.228 2.445 -21.063 1.00 98.19 96 ALA A C 1
ATOM 730 O O . ALA A 1 96 ? -3.447 2.458 -20.877 1.00 98.19 96 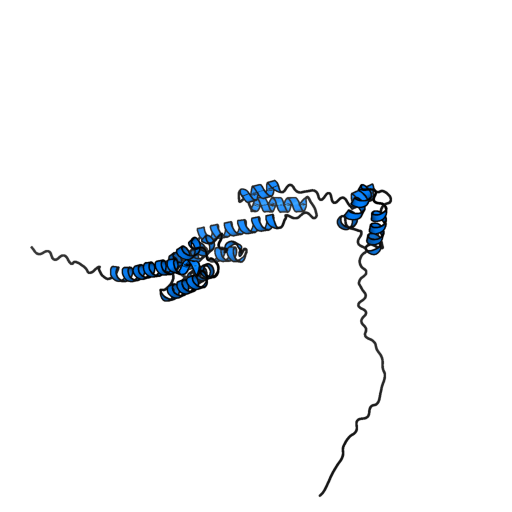ALA A O 1
ATOM 731 N N . ARG A 1 97 ? -1.535 1.299 -20.990 1.00 98.38 97 ARG A N 1
ATOM 732 C CA . ARG A 1 97 ? -2.120 0.026 -20.530 1.00 98.38 97 ARG A CA 1
ATOM 733 C C . ARG A 1 97 ? -2.348 0.039 -19.021 1.00 98.38 97 ARG A C 1
ATOM 735 O O . ARG A 1 97 ? -3.438 -0.323 -18.587 1.00 98.38 97 ARG A O 1
ATOM 742 N N . ILE A 1 98 ? -1.375 0.527 -18.248 1.00 97.88 98 ILE A N 1
ATOM 743 C CA . ILE A 1 98 ? -1.495 0.706 -16.792 1.00 97.88 98 ILE A CA 1
ATOM 744 C C . ILE A 1 98 ? -2.686 1.612 -16.453 1.00 97.88 98 ILE A C 1
ATOM 746 O O . ILE A 1 98 ? -3.495 1.258 -15.599 1.00 97.88 98 ILE A O 1
ATOM 750 N N . GLU A 1 99 ? -2.840 2.738 -17.151 1.00 97.31 99 GLU A N 1
ATOM 751 C CA . GLU A 1 99 ? -3.945 3.688 -16.950 1.00 97.31 99 GLU A CA 1
ATOM 752 C C . GLU A 1 99 ? -5.323 3.068 -17.209 1.00 97.31 99 GLU A C 1
ATOM 754 O O . GLU A 1 99 ? -6.279 3.342 -16.487 1.00 97.31 99 GLU A O 1
ATOM 759 N N . ARG A 1 100 ? -5.425 2.183 -18.207 1.00 97.75 100 ARG A N 1
ATOM 760 C CA . ARG A 1 100 ? -6.647 1.417 -18.500 1.00 97.75 100 ARG A CA 1
ATOM 761 C C . ARG A 1 100 ? -6.805 0.162 -17.639 1.00 97.75 100 ARG A C 1
ATOM 763 O O . ARG A 1 100 ? -7.696 -0.636 -17.911 1.00 97.75 100 ARG A O 1
ATOM 770 N N . GLN A 1 101 ? -5.953 -0.015 -16.627 1.00 97.81 101 GLN A N 1
ATOM 771 C CA . GLN A 1 101 ? -5.924 -1.176 -15.733 1.00 97.81 101 GLN A CA 1
ATOM 772 C C . GLN A 1 101 ? -5.653 -2.516 -16.445 1.00 97.81 101 GLN A C 1
ATOM 774 O O . GLN A 1 101 ? -5.916 -3.588 -15.903 1.00 97.81 101 GLN A O 1
ATOM 779 N N . ASP A 1 102 ? -5.083 -2.474 -17.651 1.00 98.25 102 ASP A N 1
ATOM 780 C CA . ASP A 1 102 ? -4.655 -3.648 -18.411 1.00 98.25 102 ASP A CA 1
ATOM 781 C C . ASP A 1 102 ? -3.217 -4.026 -18.028 1.00 98.25 102 ASP A C 1
ATOM 783 O O . ASP A 1 102 ? -2.257 -3.820 -18.776 1.00 98.25 102 ASP A O 1
ATOM 787 N N . TYR A 1 103 ? -3.055 -4.540 -16.809 1.00 98.06 103 TYR A N 1
ATOM 788 C CA . TYR A 1 103 ? -1.736 -4.865 -16.260 1.00 98.06 103 TYR A CA 1
ATOM 789 C C . TYR A 1 103 ? -1.079 -6.053 -16.972 1.00 98.06 103 TYR A C 1
ATOM 791 O O . TYR A 1 103 ? 0.136 -6.058 -17.163 1.00 98.06 103 TYR A O 1
ATOM 799 N N . VAL A 1 104 ? -1.875 -7.024 -17.436 1.00 97.94 104 VAL A N 1
ATOM 800 C CA . VAL A 1 104 ? -1.384 -8.152 -18.244 1.00 97.94 104 VAL A CA 1
ATOM 801 C C . VAL A 1 104 ? -0.823 -7.642 -19.572 1.00 97.94 104 VAL A C 1
ATOM 803 O O . VAL A 1 104 ? 0.295 -8.002 -19.942 1.00 97.94 104 VAL A O 1
ATOM 806 N N . GLY A 1 105 ? -1.541 -6.744 -20.256 1.00 98.06 105 GLY A N 1
ATOM 807 C CA . GLY A 1 105 ? -1.052 -6.098 -21.471 1.00 98.06 105 GLY A CA 1
ATOM 808 C C . GLY A 1 105 ? 0.192 -5.239 -21.230 1.00 98.06 105 GLY A C 1
ATOM 809 O O . GLY A 1 105 ? 1.115 -5.263 -22.041 1.00 98.06 105 GLY A O 1
ATOM 810 N N . ALA A 1 106 ? 0.267 -4.528 -20.100 1.00 98.38 106 ALA A N 1
ATOM 811 C CA . ALA A 1 106 ? 1.466 -3.781 -19.717 1.00 98.38 106 ALA A CA 1
ATOM 812 C C . ALA A 1 106 ? 2.687 -4.702 -19.520 1.00 98.38 106 ALA A C 1
ATOM 814 O O . ALA A 1 106 ? 3.765 -4.404 -20.034 1.00 98.38 106 ALA A O 1
ATOM 815 N N . ARG A 1 107 ? 2.520 -5.845 -18.836 1.00 98.06 107 ARG A N 1
ATOM 816 C CA . ARG A 1 107 ? 3.575 -6.864 -18.661 1.00 98.06 107 ARG A CA 1
ATOM 817 C C . ARG A 1 107 ? 4.027 -7.454 -19.999 1.00 98.06 107 ARG A C 1
ATOM 819 O O . ARG A 1 107 ? 5.230 -7.537 -20.224 1.00 98.06 107 ARG A O 1
ATOM 826 N N . SER A 1 108 ? 3.093 -7.772 -20.900 1.00 98.31 108 SER A N 1
ATOM 827 C CA . SER A 1 108 ? 3.417 -8.273 -22.248 1.00 98.31 108 SER A CA 1
ATOM 828 C C . SER A 1 108 ? 4.311 -7.298 -23.010 1.00 98.31 108 SER A C 1
ATOM 830 O O . SER A 1 108 ? 5.362 -7.688 -23.510 1.00 98.31 108 SER A O 1
ATOM 832 N N . LEU A 1 109 ? 3.955 -6.008 -23.026 1.00 97.44 109 LEU A N 1
ATOM 833 C CA . LEU A 1 109 ? 4.755 -4.986 -23.706 1.00 97.44 109 LEU A CA 1
ATOM 834 C C . LEU A 1 109 ? 6.152 -4.818 -23.089 1.00 97.44 109 LEU A C 1
ATOM 836 O O . LEU A 1 109 ? 7.112 -4.567 -23.815 1.00 97.44 109 LEU A O 1
ATOM 840 N N . ILE A 1 110 ? 6.284 -4.972 -21.767 1.00 96.81 110 ILE A N 1
ATOM 841 C CA . ILE A 1 110 ? 7.589 -4.979 -21.091 1.00 96.81 110 ILE A CA 1
ATOM 842 C C . ILE A 1 110 ? 8.435 -6.170 -21.561 1.00 96.81 110 ILE A C 1
ATOM 844 O O . ILE A 1 110 ? 9.618 -6.003 -21.863 1.00 96.81 110 ILE A O 1
ATOM 848 N N . ASP A 1 111 ? 7.859 -7.366 -21.629 1.00 96.88 111 ASP A N 1
ATOM 849 C CA . ASP A 1 111 ? 8.601 -8.569 -22.013 1.00 96.88 111 ASP A CA 1
ATOM 850 C C . ASP A 1 111 ? 8.969 -8.564 -23.508 1.00 96.88 111 ASP A C 1
ATOM 852 O O . ASP A 1 111 ? 10.105 -8.882 -23.866 1.00 96.88 111 ASP A O 1
ATOM 856 N N . GLU A 1 112 ? 8.074 -8.085 -24.376 1.00 96.19 112 GLU A N 1
ATOM 857 C CA . GLU A 1 112 ? 8.356 -7.826 -25.796 1.00 96.19 112 GLU A CA 1
ATOM 858 C C . GLU A 1 112 ? 9.500 -6.816 -25.973 1.00 96.19 112 GLU A C 1
ATOM 860 O O . GLU A 1 112 ? 10.413 -7.016 -26.781 1.00 96.19 112 GLU A O 1
ATOM 865 N N . ALA A 1 113 ? 9.485 -5.731 -25.195 1.00 93.75 113 ALA A N 1
ATOM 866 C CA . ALA A 1 113 ? 10.524 -4.711 -25.228 1.00 93.75 113 ALA A CA 1
ATOM 867 C C . ALA A 1 113 ? 11.890 -5.252 -24.779 1.00 93.75 113 ALA A C 1
ATOM 869 O O . ALA A 1 113 ? 12.888 -4.974 -25.443 1.00 93.75 113 ALA A O 1
ATOM 870 N N . ARG A 1 114 ? 11.938 -6.088 -23.733 1.00 93.00 114 ARG A N 1
ATOM 871 C CA . ARG A 1 114 ? 13.162 -6.790 -23.303 1.00 93.00 114 ARG A CA 1
ATOM 872 C C . ARG A 1 114 ? 13.707 -7.739 -24.368 1.00 93.00 114 ARG A C 1
ATOM 874 O O . ARG A 1 114 ? 14.919 -7.826 -24.536 1.00 93.00 114 ARG A O 1
ATOM 881 N N . GLY A 1 115 ? 12.827 -8.443 -25.083 1.00 90.25 115 GLY A N 1
ATOM 882 C CA . GLY A 1 115 ? 13.225 -9.342 -26.170 1.00 90.25 115 GLY A CA 1
ATOM 883 C C . GLY A 1 115 ? 13.789 -8.601 -27.386 1.00 90.25 115 GLY A C 1
ATOM 884 O O . GLY A 1 115 ? 14.715 -9.086 -28.032 1.00 90.25 115 GLY A O 1
ATOM 885 N N . ARG A 1 116 ? 13.253 -7.411 -27.683 1.00 90.31 116 ARG A N 1
ATOM 886 C CA . ARG A 1 116 ? 13.674 -6.576 -28.819 1.00 90.31 116 ARG A CA 1
ATOM 887 C C . ARG A 1 116 ? 14.908 -5.721 -28.526 1.00 90.31 116 ARG A C 1
ATOM 889 O O . ARG A 1 116 ? 15.683 -5.464 -29.443 1.00 90.31 116 ARG A O 1
ATOM 896 N N . VAL A 1 117 ? 15.072 -5.254 -27.289 1.00 85.06 117 VAL A N 1
ATOM 897 C CA . VAL A 1 117 ? 16.166 -4.363 -26.881 1.00 85.06 117 VAL A CA 1
ATOM 898 C C . VAL A 1 117 ? 16.972 -5.005 -25.747 1.00 85.06 117 VAL A C 1
ATOM 900 O O . VAL A 1 117 ? 16.625 -4.849 -24.572 1.00 85.06 117 VAL A O 1
ATOM 903 N N . PRO A 1 118 ? 18.076 -5.704 -26.070 1.00 82.44 118 PRO A N 1
ATOM 904 C CA . PRO A 1 118 ? 18.972 -6.257 -25.062 1.00 82.44 118 PRO A CA 1
ATOM 905 C C . PRO A 1 118 ? 19.502 -5.172 -24.117 1.00 82.44 118 PRO A C 1
ATOM 907 O O . PRO A 1 118 ? 19.948 -4.113 -24.553 1.00 82.44 118 PRO A O 1
ATOM 910 N N . GLY A 1 119 ? 19.458 -5.439 -22.812 1.00 79.50 119 GLY A N 1
ATOM 911 C CA . GLY A 1 119 ? 19.929 -4.512 -21.778 1.00 79.50 119 GLY A CA 1
ATOM 912 C C . GLY A 1 119 ? 18.927 -3.426 -21.373 1.00 79.50 119 GLY A C 1
ATOM 913 O O . GLY A 1 119 ? 19.170 -2.733 -20.388 1.00 79.50 119 GLY A O 1
ATOM 914 N N . TRP A 1 120 ? 17.786 -3.296 -22.059 1.00 88.00 120 TRP A N 1
ATOM 915 C CA . TRP A 1 120 ? 16.718 -2.411 -21.604 1.00 88.00 120 TRP A CA 1
ATOM 916 C C . TRP A 1 120 ? 15.938 -3.018 -20.431 1.00 88.00 120 TRP A C 1
ATOM 918 O O . TRP A 1 120 ? 15.616 -4.210 -20.404 1.00 88.00 120 TRP A O 1
ATOM 928 N N . SER A 1 121 ? 15.568 -2.168 -19.477 1.00 89.06 121 SER A N 1
ATOM 929 C CA . SER A 1 121 ? 14.633 -2.491 -18.403 1.00 89.06 121 SER A CA 1
ATOM 930 C C . SER A 1 121 ? 13.668 -1.329 -18.170 1.00 89.06 121 SER A C 1
ATOM 932 O O . SER A 1 121 ? 14.086 -0.176 -18.303 1.00 89.06 121 SER A O 1
ATOM 934 N N . PRO A 1 122 ? 12.419 -1.597 -17.748 1.00 92.12 122 PRO A N 1
ATOM 935 C CA . PRO A 1 122 ? 11.544 -0.552 -17.233 1.00 92.12 122 PRO A CA 1
ATOM 936 C C . PRO A 1 122 ? 12.207 0.194 -16.078 1.00 92.12 122 PRO A C 1
ATOM 938 O O . PRO A 1 122 ? 12.954 -0.406 -15.298 1.00 92.12 122 PRO A O 1
ATOM 941 N N . ASP A 1 123 ? 11.903 1.481 -15.942 1.00 89.00 123 ASP A N 1
ATOM 942 C CA . ASP A 1 123 ? 12.322 2.226 -14.764 1.00 89.00 123 ASP A CA 1
ATOM 943 C C . ASP A 1 123 ? 11.625 1.700 -13.491 1.00 89.00 123 ASP A C 1
ATOM 945 O O . ASP A 1 123 ? 10.599 1.007 -13.523 1.00 89.00 123 ASP A O 1
ATOM 949 N N . ALA A 1 124 ? 12.220 2.012 -12.340 1.00 92.50 124 ALA A N 1
ATOM 950 C CA . ALA A 1 124 ? 11.722 1.547 -11.051 1.00 92.50 124 ALA A CA 1
ATOM 951 C C . ALA A 1 124 ? 10.317 2.085 -10.732 1.00 92.50 124 ALA A C 1
ATOM 953 O O . ALA A 1 124 ? 9.554 1.416 -10.035 1.00 92.50 124 ALA A O 1
ATOM 954 N N . GLU A 1 125 ? 9.963 3.266 -11.242 1.00 92.88 125 GLU A N 1
ATOM 955 C CA . GLU A 1 125 ? 8.664 3.883 -10.993 1.00 92.88 125 GLU A CA 1
ATOM 956 C C . GLU A 1 125 ? 7.548 3.129 -11.720 1.00 92.88 125 GLU A C 1
ATOM 958 O O . GLU A 1 125 ? 6.523 2.822 -11.114 1.00 92.88 125 GLU A O 1
ATOM 963 N N . MET A 1 126 ? 7.767 2.728 -12.971 1.00 96.62 126 MET A N 1
ATOM 964 C CA . MET A 1 126 ? 6.845 1.891 -13.731 1.00 96.62 126 MET A CA 1
ATOM 965 C C . MET A 1 126 ? 6.596 0.561 -13.041 1.00 96.62 126 MET A C 1
ATOM 967 O O . MET A 1 126 ? 5.443 0.169 -12.863 1.00 96.62 126 MET A O 1
ATOM 971 N N . LEU A 1 127 ? 7.658 -0.115 -12.600 1.00 96.44 127 LEU A N 1
ATOM 972 C CA . LEU A 1 127 ? 7.519 -1.378 -11.878 1.00 96.44 127 LEU A CA 1
ATOM 973 C C . LEU A 1 127 ? 6.754 -1.187 -10.566 1.00 96.44 127 LEU A C 1
ATOM 975 O O . LEU A 1 127 ? 5.865 -1.981 -10.260 1.00 96.44 127 LEU A O 1
ATOM 979 N N . ARG A 1 128 ? 7.044 -0.109 -9.829 1.00 96.31 128 ARG A N 1
ATOM 980 C CA . ARG A 1 128 ? 6.370 0.227 -8.570 1.00 96.31 128 ARG A CA 1
ATOM 981 C C . ARG A 1 128 ? 4.885 0.530 -8.775 1.00 96.31 128 ARG A C 1
ATOM 983 O O . ARG A 1 128 ? 4.057 0.065 -7.992 1.00 96.31 128 ARG A O 1
ATOM 990 N N . VAL A 1 129 ? 4.533 1.322 -9.789 1.00 96.62 129 VAL A N 1
ATOM 991 C CA . VAL A 1 129 ? 3.138 1.647 -10.119 1.00 96.62 129 VAL A CA 1
ATOM 992 C C . VAL A 1 129 ? 2.403 0.393 -10.576 1.00 96.62 129 VAL A C 1
ATOM 994 O O . VAL A 1 129 ? 1.291 0.150 -10.109 1.00 96.62 129 VAL A O 1
ATOM 997 N N . LEU A 1 130 ? 3.015 -0.418 -11.436 1.00 97.88 130 LEU A N 1
ATOM 998 C CA . LEU A 1 130 ? 2.422 -1.653 -11.936 1.00 97.88 130 LEU A CA 1
ATOM 999 C C . LEU A 1 130 ? 2.136 -2.632 -10.790 1.00 97.88 130 LEU A C 1
ATOM 1001 O O . LEU A 1 130 ? 0.994 -3.042 -10.616 1.00 97.88 130 LEU A O 1
ATOM 1005 N N . GLU A 1 131 ? 3.125 -2.920 -9.944 1.00 97.50 131 GLU A N 1
ATOM 1006 C CA . GLU A 1 131 ? 2.962 -3.841 -8.813 1.00 97.50 131 GLU A CA 1
ATOM 1007 C C . GLU A 1 131 ? 1.929 -3.346 -7.784 1.00 97.50 131 GLU A C 1
ATOM 1009 O O . GLU A 1 131 ? 1.127 -4.136 -7.270 1.00 97.50 131 GLU A O 1
ATOM 1014 N N . LEU A 1 132 ? 1.900 -2.036 -7.504 1.00 98.12 132 LEU A N 1
ATOM 1015 C CA . LEU A 1 132 ? 0.905 -1.441 -6.612 1.00 98.12 132 LEU A CA 1
ATOM 1016 C C . LEU A 1 132 ? -0.516 -1.597 -7.161 1.00 98.12 132 LEU A C 1
ATOM 1018 O O . LEU A 1 132 ? -1.421 -1.955 -6.409 1.00 98.12 132 LEU A O 1
ATOM 1022 N N . ASN A 1 133 ? -0.718 -1.326 -8.449 1.00 98.19 133 ASN A N 1
ATOM 1023 C CA . ASN A 1 133 ? -2.037 -1.395 -9.069 1.00 98.19 133 ASN A CA 1
ATOM 1024 C C . ASN A 1 133 ? -2.507 -2.841 -9.295 1.00 98.19 133 ASN A C 1
ATOM 1026 O O . ASN A 1 133 ? -3.673 -3.137 -9.041 1.00 98.19 133 ASN A O 1
ATOM 1030 N N . GLU A 1 134 ? -1.606 -3.757 -9.666 1.00 98.00 134 GLU A N 1
ATOM 1031 C CA . GLU A 1 134 ? -1.881 -5.200 -9.727 1.00 98.00 134 GLU A CA 1
ATOM 1032 C C . GLU A 1 134 ? -2.343 -5.722 -8.359 1.00 98.00 134 GLU A C 1
ATOM 1034 O O . GLU A 1 134 ? -3.349 -6.424 -8.252 1.00 98.00 134 GLU A O 1
ATOM 1039 N N . SER A 1 135 ? -1.641 -5.337 -7.289 1.00 98.38 135 SER A N 1
ATOM 1040 C CA . SER A 1 135 ? -1.983 -5.781 -5.936 1.00 98.38 135 SER A CA 1
ATOM 1041 C C . SER A 1 135 ? -3.254 -5.113 -5.410 1.00 98.38 135 SER A C 1
ATOM 1043 O O . SER A 1 135 ? -4.015 -5.755 -4.689 1.00 98.38 135 SER A O 1
ATOM 1045 N N . GLN A 1 136 ? -3.528 -3.859 -5.789 1.00 98.44 136 GLN A N 1
ATOM 1046 C CA . GLN A 1 136 ? -4.802 -3.201 -5.486 1.00 98.44 136 GLN A CA 1
ATOM 1047 C C . GLN A 1 136 ? -5.967 -3.932 -6.166 1.00 98.44 136 GLN A C 1
ATOM 1049 O O . GLN A 1 136 ? -6.945 -4.249 -5.498 1.00 98.44 136 GLN A O 1
ATOM 1054 N N . ALA A 1 137 ? -5.844 -4.268 -7.454 1.00 98.19 137 ALA A N 1
ATOM 1055 C CA . ALA A 1 137 ? -6.873 -5.016 -8.173 1.00 98.19 137 ALA A CA 1
ATOM 1056 C C . ALA A 1 137 ? -7.108 -6.403 -7.555 1.00 98.19 137 ALA A C 1
ATOM 1058 O O . ALA A 1 137 ? -8.254 -6.789 -7.335 1.00 98.19 137 ALA A O 1
ATOM 1059 N N . ALA A 1 138 ? -6.037 -7.115 -7.188 1.00 98.31 138 ALA A N 1
ATOM 1060 C CA . ALA A 1 138 ? -6.141 -8.391 -6.481 1.00 98.31 138 ALA A CA 1
ATOM 1061 C C . ALA A 1 138 ? -6.834 -8.249 -5.112 1.00 98.31 138 ALA A C 1
ATOM 1063 O O . ALA A 1 138 ? 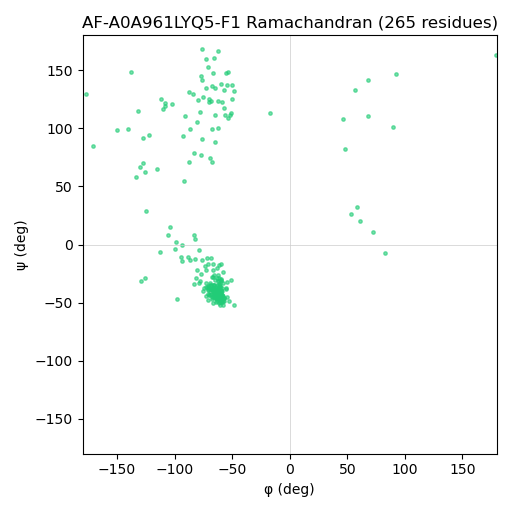-7.653 -9.090 -4.740 1.00 98.31 138 ALA A O 1
ATOM 1064 N N . PHE A 1 139 ? -6.539 -7.179 -4.367 1.00 98.75 139 PHE A N 1
ATOM 1065 C CA . PHE A 1 139 ? -7.198 -6.884 -3.095 1.00 98.75 139 PHE A CA 1
ATOM 1066 C C . PHE A 1 139 ? -8.695 -6.597 -3.280 1.00 98.75 139 PHE A C 1
ATOM 1068 O O . PHE A 1 139 ? -9.519 -7.139 -2.545 1.00 98.75 139 PHE A O 1
ATOM 1075 N N . ASP A 1 140 ? -9.065 -5.778 -4.267 1.00 98.50 140 ASP A N 1
ATOM 1076 C CA . ASP A 1 140 ? -10.461 -5.423 -4.547 1.00 98.50 140 ASP A CA 1
ATOM 1077 C C . ASP A 1 140 ? -11.281 -6.633 -5.022 1.00 98.50 140 ASP A C 1
ATOM 1079 O O . ASP A 1 140 ? -12.440 -6.815 -4.632 1.00 98.50 140 ASP A O 1
ATOM 1083 N N . GLU A 1 141 ? -10.666 -7.509 -5.813 1.00 98.38 141 GLU A N 1
ATOM 1084 C CA . GLU A 1 141 ? -11.263 -8.768 -6.245 1.00 98.38 141 GLU A CA 1
ATOM 1085 C C . GLU A 1 141 ? -11.470 -9.731 -5.061 1.00 98.38 141 GLU A C 1
ATOM 1087 O O . GLU A 1 141 ? -12.552 -10.302 -4.893 1.00 98.38 141 GLU A O 1
ATOM 1092 N N . ALA A 1 142 ? -10.464 -9.861 -4.188 1.00 98.38 142 ALA A N 1
ATOM 1093 C CA . ALA A 1 142 ? -10.562 -10.637 -2.954 1.00 98.38 142 ALA A CA 1
ATOM 1094 C C . ALA A 1 142 ? -11.666 -10.101 -2.032 1.00 98.38 142 ALA A C 1
ATOM 1096 O O . ALA A 1 142 ? -12.475 -10.876 -1.520 1.00 98.38 142 ALA A O 1
ATOM 1097 N N . TYR A 1 143 ? -11.759 -8.778 -1.884 1.00 98.44 143 TYR A N 1
ATOM 1098 C CA . TYR A 1 143 ? -12.819 -8.133 -1.117 1.00 98.44 143 TYR A CA 1
ATOM 1099 C C . TYR A 1 143 ? -14.209 -8.434 -1.694 1.00 98.44 143 TYR A C 1
ATOM 1101 O O . TYR A 1 143 ? -15.110 -8.835 -0.958 1.00 98.44 143 TYR A O 1
ATOM 1109 N N . THR A 1 144 ? -14.366 -8.334 -3.017 1.00 98.19 144 THR A N 1
ATOM 1110 C CA . THR A 1 144 ? -15.625 -8.646 -3.718 1.00 98.19 144 THR A CA 1
ATOM 1111 C C . THR A 1 144 ? -16.060 -10.095 -3.490 1.00 98.19 144 THR A C 1
ATOM 1113 O O . THR A 1 144 ? -17.239 -10.363 -3.256 1.00 98.19 144 THR A O 1
ATOM 1116 N N . ARG A 1 145 ? -15.109 -11.035 -3.495 1.00 97.94 145 ARG A N 1
ATOM 1117 C CA . ARG A 1 145 ? -15.356 -12.457 -3.208 1.00 97.94 145 ARG A CA 1
ATOM 1118 C C . ARG A 1 145 ? -15.488 -12.798 -1.725 1.00 97.94 145 ARG A C 1
ATOM 1120 O O . ARG A 1 145 ? -15.780 -13.947 -1.407 1.00 97.94 145 ARG A O 1
ATOM 1127 N N . ARG A 1 146 ? -15.280 -11.833 -0.824 1.00 97.38 146 ARG A N 1
ATOM 1128 C CA . ARG A 1 146 ? -15.182 -12.046 0.630 1.00 97.38 146 ARG A CA 1
ATOM 1129 C C . ARG A 1 146 ? -14.067 -13.020 1.034 1.00 97.38 146 ARG A C 1
ATOM 1131 O O . ARG A 1 146 ? -14.177 -13.733 2.028 1.00 97.38 146 ARG A O 1
ATOM 1138 N N . ASP A 1 147 ? -12.980 -13.039 0.271 1.00 97.19 147 ASP A N 1
ATOM 1139 C CA . ASP A 1 147 ? -11.816 -13.883 0.522 1.00 97.19 147 ASP A CA 1
ATOM 1140 C C . ASP A 1 147 ? -10.774 -13.125 1.359 1.00 97.19 147 ASP A C 1
ATOM 1142 O O . ASP A 1 147 ? -9.917 -12.399 0.845 1.00 97.19 147 ASP A O 1
ATOM 1146 N N . ALA A 1 148 ? -10.851 -13.294 2.681 1.00 95.69 148 ALA A N 1
ATOM 1147 C CA . ALA A 1 148 ? -9.913 -12.673 3.613 1.00 95.69 148 ALA A CA 1
ATOM 1148 C C . ALA A 1 148 ? -8.460 -13.125 3.377 1.00 95.69 148 ALA A C 1
ATOM 1150 O O . ALA A 1 148 ? -7.539 -12.319 3.502 1.00 95.69 148 ALA A O 1
ATOM 1151 N N . ALA A 1 149 ? -8.235 -14.391 3.011 1.00 96.19 149 ALA A N 1
ATOM 1152 C CA . ALA A 1 149 ? -6.889 -14.924 2.819 1.00 96.19 149 ALA A CA 1
ATOM 1153 C C . ALA A 1 149 ? -6.219 -14.303 1.586 1.00 96.19 149 ALA A C 1
ATOM 1155 O O . ALA A 1 149 ? -5.065 -13.871 1.665 1.00 96.19 149 ALA A O 1
ATOM 1156 N N . ALA A 1 150 ? -6.953 -14.182 0.477 1.00 98.00 150 ALA A N 1
ATOM 1157 C CA . ALA A 1 150 ? -6.461 -13.515 -0.725 1.00 98.00 150 ALA A CA 1
ATOM 1158 C C . ALA A 1 150 ? -6.205 -12.015 -0.494 1.00 98.00 150 ALA A C 1
ATOM 1160 O O . ALA A 1 150 ? -5.176 -11.496 -0.931 1.00 98.00 150 ALA A O 1
ATOM 1161 N N . ALA A 1 151 ? -7.070 -11.326 0.260 1.00 98.25 151 ALA A N 1
ATOM 1162 C CA . ALA A 1 151 ? -6.867 -9.918 0.607 1.00 98.25 151 ALA A CA 1
ATOM 1163 C C . ALA A 1 151 ? -5.592 -9.711 1.448 1.00 98.25 151 ALA A C 1
ATOM 1165 O O . ALA A 1 151 ? -4.803 -8.800 1.183 1.00 98.25 151 ALA A O 1
ATOM 1166 N N . VAL A 1 152 ? -5.335 -10.596 2.420 1.00 97.44 152 VAL A N 1
ATOM 1167 C CA . VAL A 1 152 ? -4.087 -10.594 3.203 1.00 97.44 152 VAL A CA 1
ATOM 1168 C C . VAL A 1 152 ? -2.874 -10.869 2.317 1.00 97.44 152 VAL A C 1
ATOM 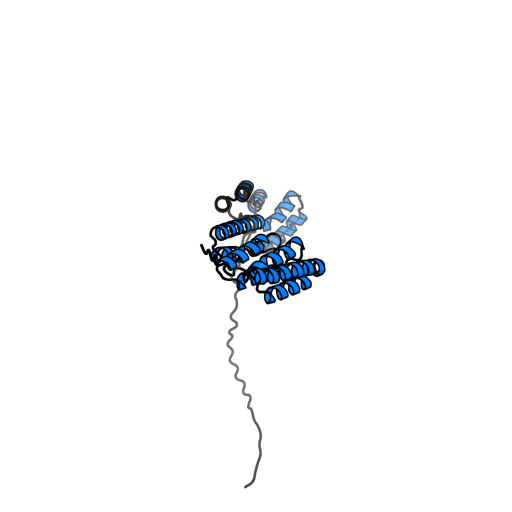1170 O O . VAL A 1 152 ? -1.847 -10.207 2.475 1.00 97.44 152 VAL A O 1
ATOM 1173 N N . ALA A 1 153 ? -2.966 -11.818 1.384 1.00 97.81 153 ALA A N 1
ATOM 1174 C CA . ALA A 1 153 ? -1.873 -12.126 0.465 1.00 97.81 153 ALA A CA 1
ATOM 1175 C C . ALA A 1 153 ? -1.506 -10.914 -0.409 1.00 97.81 153 ALA A C 1
ATOM 1177 O O . ALA A 1 153 ? -0.326 -10.572 -0.509 1.00 97.81 153 ALA A O 1
ATOM 1178 N N . ALA A 1 154 ? -2.503 -10.214 -0.961 1.00 98.06 154 ALA A N 1
ATOM 1179 C CA . ALA A 1 154 ? -2.294 -8.987 -1.728 1.00 98.06 154 ALA A CA 1
ATOM 1180 C C . ALA A 1 154 ? -1.617 -7.890 -0.883 1.00 98.06 154 ALA A C 1
ATOM 1182 O O . ALA A 1 154 ? -0.616 -7.305 -1.299 1.00 98.06 154 ALA A O 1
ATOM 1183 N N . ALA A 1 155 ? -2.101 -7.666 0.343 1.00 96.94 155 ALA A N 1
ATOM 1184 C CA . ALA A 1 155 ? -1.539 -6.678 1.264 1.00 96.94 155 ALA A CA 1
ATOM 1185 C C . ALA A 1 155 ? -0.098 -6.990 1.705 1.00 96.94 155 ALA A C 1
ATOM 1187 O O . ALA A 1 155 ? 0.712 -6.081 1.868 1.00 96.94 155 ALA A O 1
ATOM 1188 N N . ARG A 1 156 ? 0.238 -8.272 1.898 1.00 96.69 156 ARG A N 1
ATOM 1189 C CA . ARG A 1 156 ? 1.598 -8.708 2.257 1.00 96.69 156 ARG A CA 1
ATOM 1190 C C . ARG A 1 156 ? 2.577 -8.564 1.103 1.00 96.69 156 ARG A C 1
ATOM 1192 O O . ARG A 1 156 ? 3.735 -8.240 1.346 1.00 96.69 156 ARG A O 1
ATOM 1199 N N . ARG A 1 157 ? 2.117 -8.798 -0.129 1.00 96.75 157 ARG A N 1
ATOM 1200 C CA . ARG A 1 157 ? 2.927 -8.594 -1.332 1.00 96.75 157 ARG A CA 1
ATOM 1201 C C . ARG A 1 157 ? 3.326 -7.129 -1.474 1.00 96.75 157 ARG A C 1
ATOM 1203 O O . ARG A 1 157 ? 4.491 -6.840 -1.717 1.00 96.75 157 ARG A O 1
ATOM 1210 N N . VAL A 1 158 ? 2.374 -6.217 -1.272 1.00 97.69 158 VAL A N 1
ATOM 1211 C CA . VAL A 1 158 ? 2.607 -4.772 -1.378 1.00 97.69 158 VAL A CA 1
ATOM 1212 C C . VAL A 1 158 ? 2.135 -4.064 -0.109 1.00 97.69 158 VAL A C 1
ATOM 1214 O O . VAL A 1 158 ? 0.990 -3.607 -0.043 1.00 97.69 158 VAL A O 1
ATOM 1217 N N . PRO A 1 159 ? 3.025 -3.875 0.888 1.00 95.88 159 PRO A N 1
ATOM 1218 C CA . PRO A 1 159 ? 2.689 -3.172 2.129 1.00 95.88 159 PRO A CA 1
ATOM 1219 C C . PRO A 1 159 ? 2.180 -1.742 1.909 1.00 95.88 159 PRO A C 1
ATOM 1221 O O . PRO A 1 159 ? 1.425 -1.212 2.722 1.00 95.88 159 PRO A O 1
ATOM 1224 N N . ALA A 1 160 ? 2.538 -1.120 0.777 1.00 96.25 160 ALA A N 1
ATOM 1225 C CA . ALA A 1 160 ? 2.039 0.195 0.385 1.00 96.25 160 ALA A CA 1
ATOM 1226 C C . ALA A 1 160 ? 0.503 0.254 0.224 1.00 96.25 160 ALA A C 1
ATOM 1228 O O . ALA A 1 160 ? -0.059 1.349 0.244 1.00 96.25 160 ALA A O 1
ATOM 1229 N N . LEU A 1 161 ? -0.187 -0.889 0.116 1.00 98.00 161 LEU A N 1
ATOM 1230 C CA . LEU A 1 161 ? -1.650 -0.955 0.136 1.00 98.00 161 LEU A CA 1
ATOM 1231 C C . LEU A 1 161 ? -2.262 -0.562 1.485 1.00 98.00 161 LEU A C 1
ATOM 1233 O O . LEU A 1 161 ? -3.427 -0.179 1.508 1.00 98.00 161 LEU A O 1
ATOM 1237 N N . MET A 1 162 ? -1.501 -0.638 2.580 1.00 97.38 162 MET A N 1
ATOM 1238 C CA . MET A 1 162 ? -1.984 -0.393 3.948 1.00 97.38 162 MET A CA 1
ATOM 1239 C C . MET A 1 162 ? -1.567 0.973 4.509 1.00 97.38 162 MET A C 1
ATOM 1241 O O . MET A 1 162 ? -1.647 1.209 5.712 1.00 97.38 162 MET A O 1
ATOM 1245 N N . ARG A 1 163 ? -1.110 1.891 3.653 1.00 96.56 163 ARG A N 1
ATOM 1246 C CA . ARG A 1 163 ? -0.771 3.261 4.059 1.00 96.56 163 ARG A CA 1
ATOM 1247 C C . ARG A 1 163 ? -2.019 4.092 4.361 1.00 96.56 163 ARG A C 1
ATOM 1249 O O . ARG A 1 163 ? -3.102 3.830 3.842 1.00 96.56 163 ARG A O 1
ATOM 1256 N N . CYS A 1 164 ? -1.843 5.172 5.121 1.00 97.38 164 CYS A N 1
ATOM 1257 C CA . CYS A 1 164 ? -2.932 6.075 5.504 1.00 97.38 164 CYS A CA 1
ATOM 1258 C C . CYS A 1 164 ? -3.613 6.786 4.319 1.00 97.38 164 CYS A C 1
ATOM 1260 O O . CYS A 1 164 ? -4.782 7.140 4.422 1.00 97.38 164 CYS A O 1
ATOM 1262 N N . ASP A 1 165 ? -2.930 6.991 3.186 1.00 96.50 165 ASP A N 1
ATOM 1263 C CA . ASP A 1 165 ? -3.545 7.512 1.950 1.00 96.50 165 ASP A CA 1
ATOM 1264 C C . ASP A 1 165 ? -4.470 6.486 1.264 1.00 96.50 165 ASP A C 1
ATOM 1266 O O . ASP A 1 165 ? -5.244 6.841 0.379 1.00 96.50 165 ASP A O 1
ATOM 1270 N N . ARG A 1 166 ? -4.425 5.219 1.700 1.00 97.38 166 ARG A N 1
ATOM 1271 C CA . ARG A 1 166 ? -5.242 4.089 1.229 1.00 97.38 166 ARG A CA 1
ATOM 1272 C C . ARG A 1 166 ? -5.988 3.402 2.376 1.00 97.38 166 ARG A C 1
ATOM 1274 O O . ARG A 1 166 ? -6.290 2.214 2.303 1.00 97.38 166 ARG A O 1
ATOM 1281 N N . ILE A 1 167 ? -6.312 4.151 3.431 1.00 97.69 167 ILE A N 1
ATOM 1282 C CA . ILE A 1 167 ? -6.910 3.646 4.679 1.00 97.69 167 ILE A CA 1
ATOM 1283 C C . ILE A 1 167 ? -8.150 2.755 4.481 1.00 97.69 167 ILE A C 1
ATOM 1285 O O . ILE A 1 167 ? -8.358 1.810 5.242 1.00 97.69 167 ILE A O 1
ATOM 1289 N N . ASN A 1 168 ? -8.928 2.984 3.417 1.00 98.19 168 ASN A N 1
ATOM 1290 C CA . ASN A 1 168 ? -10.064 2.137 3.049 1.00 98.19 168 ASN A CA 1
ATOM 1291 C C . ASN A 1 168 ? -9.684 0.654 2.899 1.00 98.19 168 ASN A C 1
ATOM 1293 O O . ASN A 1 168 ? -10.501 -0.201 3.224 1.00 98.19 168 ASN A O 1
ATOM 1297 N N . ASN A 1 169 ? -8.464 0.332 2.457 1.00 98.56 169 ASN A N 1
ATOM 1298 C CA . ASN A 1 169 ? -7.994 -1.051 2.360 1.00 98.56 169 ASN A CA 1
ATOM 1299 C C . ASN A 1 169 ? -7.886 -1.704 3.745 1.00 98.56 169 ASN A C 1
ATOM 1301 O O . ASN A 1 169 ? -8.314 -2.842 3.922 1.00 98.56 169 ASN A O 1
ATOM 1305 N N . ALA A 1 170 ? -7.388 -0.979 4.751 1.00 98.44 170 ALA A N 1
ATOM 1306 C CA . ALA A 1 170 ? -7.324 -1.485 6.121 1.00 98.44 170 ALA A CA 1
ATOM 1307 C C . ALA A 1 170 ? -8.730 -1.689 6.706 1.00 98.44 170 ALA A C 1
ATOM 1309 O O . ALA A 1 170 ? -9.001 -2.717 7.325 1.00 98.44 170 ALA A O 1
ATOM 1310 N N . TRP A 1 171 ? -9.656 -0.757 6.458 1.00 98.69 171 TRP A N 1
ATOM 1311 C CA . TRP A 1 171 ? -11.050 -0.909 6.885 1.00 98.69 171 TRP A CA 1
ATOM 1312 C C . TRP A 1 171 ? -11.737 -2.101 6.213 1.00 98.69 171 TRP A C 1
ATOM 1314 O O . TRP A 1 171 ? -12.342 -2.913 6.905 1.00 98.69 171 TRP A O 1
ATOM 1324 N N . ARG A 1 172 ? -11.569 -2.267 4.897 1.00 98.69 172 ARG A N 1
ATOM 1325 C CA . ARG A 1 172 ? -12.083 -3.421 4.144 1.00 98.69 172 ARG A CA 1
ATOM 1326 C C . ARG A 1 172 ? -11.492 -4.741 4.631 1.00 98.69 172 ARG A C 1
ATOM 1328 O O . ARG A 1 172 ? -12.208 -5.731 4.729 1.00 98.69 172 ARG A O 1
ATOM 1335 N N . LEU A 1 173 ? -10.204 -4.769 4.973 1.00 98.62 173 LEU A N 1
ATOM 1336 C CA . LEU A 1 173 ? -9.572 -5.963 5.534 1.00 98.62 173 LEU A CA 1
ATOM 1337 C C . LEU A 1 173 ? -10.152 -6.313 6.914 1.00 98.62 173 LEU A C 1
ATOM 1339 O O . LEU A 1 173 ? -10.425 -7.481 7.185 1.00 98.62 173 LEU A O 1
ATOM 1343 N N . ALA A 1 174 ? -10.389 -5.316 7.769 1.00 98.62 174 ALA A N 1
ATOM 1344 C CA . ALA A 1 174 ? -11.057 -5.523 9.051 1.00 98.62 174 ALA A CA 1
ATOM 1345 C C . ALA A 1 174 ? -12.501 -6.034 8.876 1.00 98.62 174 ALA A C 1
ATOM 1347 O O . ALA A 1 174 ? -12.911 -6.960 9.574 1.00 98.62 174 ALA A O 1
ATOM 1348 N N . GLU A 1 175 ? -13.237 -5.499 7.899 1.00 98.38 175 GLU A N 1
ATOM 1349 C CA . GLU A 1 175 ? -14.586 -5.955 7.539 1.00 98.38 175 GLU A CA 1
ATOM 1350 C C . GLU A 1 175 ? -14.578 -7.420 7.051 1.00 98.38 175 GLU A C 1
ATOM 1352 O O . GLU A 1 175 ? -15.435 -8.208 7.456 1.00 98.38 175 GLU A O 1
ATOM 1357 N N . LEU A 1 176 ? -13.581 -7.833 6.256 1.00 98.44 176 LEU A N 1
ATOM 1358 C CA . LEU A 1 176 ? -13.396 -9.240 5.866 1.00 98.44 176 LEU A CA 1
ATOM 1359 C C . LEU A 1 176 ? -13.112 -10.142 7.072 1.00 98.44 176 LEU A C 1
ATOM 1361 O O . LEU A 1 176 ? -13.694 -11.222 7.182 1.00 98.44 176 LEU A O 1
ATOM 1365 N N . TYR A 1 177 ? -12.255 -9.702 7.998 1.00 98.19 177 TYR A N 1
ATOM 1366 C CA . TYR A 1 177 ? -11.993 -10.447 9.228 1.00 98.19 177 TYR A CA 1
ATOM 1367 C C . TYR A 1 177 ? -13.257 -10.622 10.069 1.00 98.19 177 TYR A C 1
ATOM 1369 O O . TYR A 1 177 ? -13.534 -11.731 10.519 1.00 98.19 177 TYR A O 1
ATOM 1377 N N . GLN A 1 178 ? -14.053 -9.566 10.236 1.00 97.31 178 GLN A N 1
ATOM 1378 C CA . GLN A 1 178 ? -15.328 -9.632 10.948 1.00 97.31 178 GLN A CA 1
ATOM 1379 C C . GLN A 1 178 ? -16.294 -10.627 10.289 1.00 97.31 178 GLN A C 1
ATOM 1381 O O . GLN A 1 178 ? -16.887 -11.456 10.977 1.00 97.31 178 GLN A O 1
ATOM 1386 N N . GLN A 1 179 ? -16.428 -10.593 8.960 1.00 95.81 179 GLN A N 1
ATOM 1387 C CA . GLN A 1 179 ? -17.290 -11.527 8.222 1.00 95.81 179 GLN A CA 1
ATOM 1388 C C . GLN A 1 179 ? -16.840 -12.987 8.370 1.00 95.81 179 GLN A C 1
ATOM 1390 O O . GLN A 1 179 ? -17.676 -13.886 8.398 1.00 95.81 179 GLN A O 1
ATOM 1395 N N . ALA A 1 180 ? -15.535 -13.218 8.518 1.00 95.06 180 ALA A N 1
ATOM 1396 C CA . ALA A 1 180 ? -14.956 -14.530 8.792 1.00 95.06 180 ALA A CA 1
ATOM 1397 C C . ALA A 1 180 ? -14.995 -14.931 10.285 1.00 95.06 180 ALA A C 1
ATOM 1399 O O . ALA A 1 180 ? -14.414 -15.951 10.656 1.00 95.06 180 ALA A O 1
ATOM 1400 N N . GLY A 1 181 ? -15.623 -14.133 11.159 1.00 95.50 181 GLY A N 1
ATOM 1401 C CA . GLY A 1 181 ? -15.667 -14.367 12.609 1.00 95.50 181 GLY A CA 1
ATOM 1402 C C . GLY A 1 181 ? -14.341 -14.100 13.337 1.00 95.50 181 GLY A C 1
ATOM 1403 O O . GLY A 1 181 ? -14.192 -14.435 14.510 1.00 95.50 181 GLY A O 1
ATOM 1404 N N . GLN A 1 182 ? -13.366 -13.488 12.667 1.00 97.38 182 GLN A N 1
ATOM 1405 C CA . GLN A 1 182 ? -12.027 -13.198 13.182 1.00 97.38 182 GLN A CA 1
ATOM 1406 C C . GLN A 1 182 ? -11.960 -11.800 13.817 1.00 97.38 182 GLN A C 1
ATOM 1408 O O . GLN A 1 182 ? -11.120 -10.973 13.462 1.00 97.38 182 GLN A O 1
ATOM 1413 N N . ASN A 1 183 ? -12.841 -11.525 14.780 1.00 97.69 183 ASN A N 1
ATOM 1414 C CA . ASN A 1 183 ? -12.989 -10.197 15.391 1.00 97.69 183 ASN A CA 1
ATOM 1415 C C . ASN A 1 183 ? -11.678 -9.648 15.981 1.00 97.69 183 ASN A C 1
ATOM 1417 O O . ASN A 1 183 ? -11.371 -8.472 15.801 1.00 97.69 183 ASN A O 1
ATOM 1421 N N . ALA A 1 184 ? -10.852 -10.500 16.597 1.00 98.12 184 ALA A N 1
ATOM 1422 C CA . ALA A 1 184 ? -9.542 -10.102 17.118 1.00 98.12 184 ALA A CA 1
ATOM 1423 C C . ALA A 1 184 ? -8.599 -9.564 16.019 1.00 98.12 184 ALA A C 1
ATOM 1425 O O . ALA A 1 184 ? -7.861 -8.599 16.240 1.00 98.12 184 ALA A O 1
ATOM 1426 N N . ASN A 1 185 ? -8.653 -10.135 14.809 1.00 98.31 185 ASN A N 1
ATOM 1427 C CA . ASN A 1 185 ? -7.866 -9.663 13.668 1.00 98.31 185 ASN A CA 1
ATOM 1428 C C . ASN A 1 185 ? -8.412 -8.332 13.128 1.00 98.31 185 ASN A C 1
ATOM 1430 O O . ASN A 1 185 ? -7.632 -7.446 12.766 1.00 98.31 185 ASN A O 1
ATOM 1434 N N . ALA A 1 186 ? -9.736 -8.147 13.137 1.00 98.50 186 ALA A N 1
ATOM 1435 C CA . ALA A 1 186 ? -10.365 -6.874 12.785 1.00 98.50 186 ALA A CA 1
ATOM 1436 C C . ALA A 1 186 ? -9.936 -5.750 13.748 1.00 98.50 186 ALA A C 1
ATOM 1438 O O . ALA A 1 186 ? -9.428 -4.718 13.309 1.00 98.50 186 ALA A O 1
ATOM 1439 N N . VAL A 1 187 ? -10.031 -5.983 15.063 1.00 98.81 187 VAL A N 1
ATOM 1440 C CA . VAL A 1 187 ? -9.589 -5.032 16.102 1.00 98.81 187 VAL A CA 1
ATOM 1441 C C . VAL A 1 187 ? -8.096 -4.725 15.976 1.00 98.81 187 VAL A C 1
ATOM 1443 O O . VAL A 1 187 ? -7.696 -3.562 16.036 1.00 98.81 187 VAL A O 1
ATOM 1446 N N . THR A 1 188 ? -7.265 -5.742 15.733 1.00 98.62 188 THR A N 1
ATOM 1447 C CA . THR A 1 188 ? -5.824 -5.559 15.488 1.00 98.62 188 THR A CA 1
ATOM 1448 C C . THR A 1 188 ? -5.559 -4.671 14.272 1.00 98.62 188 THR A C 1
ATOM 1450 O O . THR A 1 188 ? -4.676 -3.814 14.313 1.00 98.62 188 THR A O 1
ATOM 1453 N N . THR A 1 189 ? -6.353 -4.816 13.211 1.00 98.56 189 THR A N 1
ATOM 1454 C CA . THR A 1 189 ? -6.238 -3.987 12.003 1.00 98.56 189 THR A CA 1
ATOM 1455 C C . THR A 1 189 ? -6.560 -2.521 12.307 1.00 98.56 189 THR A C 1
ATOM 1457 O O . THR A 1 189 ? -5.774 -1.638 11.961 1.00 98.56 189 THR A O 1
ATOM 1460 N N . TYR A 1 190 ? -7.648 -2.246 13.036 1.00 98.81 190 TYR A N 1
ATOM 1461 C CA . TYR A 1 190 ? -7.980 -0.883 13.473 1.00 98.81 190 TYR A CA 1
ATOM 1462 C C . TYR A 1 190 ? -6.927 -0.291 14.416 1.00 98.81 190 TYR A C 1
ATOM 1464 O O . TYR A 1 190 ? -6.573 0.879 14.280 1.00 98.81 190 TYR A O 1
ATOM 1472 N N . ARG A 1 191 ? -6.362 -1.095 15.325 1.00 98.81 191 ARG A N 1
ATOM 1473 C CA . ARG A 1 191 ? -5.242 -0.679 16.182 1.00 98.81 191 ARG A CA 1
ATOM 1474 C C . ARG A 1 191 ? -4.032 -0.239 15.355 1.00 98.81 191 ARG A C 1
ATOM 1476 O O . ARG A 1 191 ? -3.452 0.804 15.644 1.00 98.81 191 ARG A O 1
ATOM 1483 N N . GLY A 1 192 ? -3.676 -0.995 14.314 1.00 98.25 192 GLY A N 1
ATOM 1484 C CA . GLY A 1 192 ? -2.587 -0.638 13.401 1.00 98.25 192 GLY A CA 1
ATOM 1485 C C . GLY A 1 192 ? -2.820 0.711 12.716 1.00 98.25 192 GLY A C 1
ATOM 1486 O O . GLY A 1 192 ? -1.924 1.558 12.699 1.00 98.25 192 GLY A O 1
ATOM 1487 N N . VAL A 1 193 ? -4.047 0.965 12.251 1.00 98.56 193 VAL A N 1
ATOM 1488 C CA . VAL A 1 193 ? -4.434 2.270 11.691 1.00 98.56 193 VAL A CA 1
ATOM 1489 C C . VAL A 1 193 ? -4.273 3.383 12.730 1.00 98.56 193 VAL A C 1
ATOM 1491 O O . VAL A 1 193 ? -3.609 4.377 12.452 1.00 98.56 193 VAL A O 1
ATOM 1494 N N . LEU A 1 194 ? -4.804 3.212 13.944 1.00 98.75 194 LEU A N 1
ATOM 1495 C CA . LEU A 1 194 ? -4.720 4.230 15.002 1.00 98.75 194 LEU A CA 1
ATOM 1496 C C . LEU A 1 194 ? -3.289 4.488 15.492 1.00 98.75 194 LEU A C 1
ATOM 1498 O O . LEU A 1 194 ? -2.997 5.594 15.932 1.00 98.75 194 LEU A O 1
ATOM 1502 N N . SER A 1 195 ? -2.388 3.508 15.375 1.00 98.38 195 SER A N 1
ATOM 1503 C CA . SER A 1 195 ? -0.967 3.680 15.714 1.00 98.38 195 SER A CA 1
ATOM 1504 C C . SER A 1 195 ? -0.151 4.461 14.677 1.00 98.38 195 SER A C 1
ATOM 1506 O O . SER A 1 195 ? 0.977 4.851 14.971 1.00 98.38 195 SER A O 1
ATOM 1508 N N . SER A 1 196 ? -0.683 4.680 13.471 1.00 97.00 196 SER A N 1
ATOM 1509 C CA . SER A 1 196 ? 0.084 5.239 12.346 1.00 97.00 196 SER A CA 1
ATOM 1510 C C . SER A 1 196 ? -0.585 6.436 11.664 1.00 97.00 196 SER A C 1
ATOM 1512 O O . SER A 1 196 ? 0.110 7.342 11.203 1.00 97.00 196 SER A O 1
ATOM 1514 N N . CYS A 1 197 ? -1.916 6.493 11.629 1.00 97.81 197 CYS A N 1
ATOM 1515 C CA . CYS A 1 197 ? -2.678 7.551 10.972 1.00 97.81 197 CYS A CA 1
ATOM 1516 C C . CYS A 1 197 ? -3.231 8.550 11.997 1.00 97.81 197 CYS A C 1
ATOM 1518 O O . CYS A 1 197 ? -4.007 8.185 12.875 1.00 97.81 197 CYS A O 1
ATOM 1520 N N . THR A 1 198 ? -2.863 9.829 11.870 1.00 97.56 198 THR A N 1
ATOM 1521 C CA . THR A 1 198 ? -3.171 10.873 12.872 1.00 97.56 198 THR A CA 1
ATOM 1522 C C . THR A 1 198 ? -4.159 11.938 12.399 1.00 97.56 198 THR A C 1
ATOM 1524 O O . THR A 1 198 ? -4.597 12.777 13.189 1.00 97.56 198 THR A O 1
ATOM 1527 N N . ARG A 1 199 ? -4.552 11.934 11.118 1.00 98.06 199 ARG A N 1
ATOM 1528 C CA . ARG A 1 199 ? -5.542 12.890 10.599 1.00 98.06 199 ARG A CA 1
ATOM 1529 C C . ARG A 1 199 ? -6.902 12.599 11.231 1.00 98.06 199 ARG A C 1
ATOM 1531 O O . ARG A 1 199 ? -7.331 11.452 11.274 1.00 98.06 199 ARG A O 1
ATOM 1538 N N . ALA A 1 200 ? -7.626 13.631 11.661 1.00 97.81 200 ALA A N 1
ATOM 1539 C CA . ALA A 1 200 ? -8.942 13.450 12.286 1.00 97.81 200 ALA A CA 1
ATOM 1540 C C . ALA A 1 200 ? -9.923 12.649 11.406 1.00 97.81 200 ALA A C 1
ATOM 1542 O O . ALA A 1 200 ? -10.654 11.803 11.916 1.00 97.81 200 ALA A O 1
ATOM 1543 N N . ASN A 1 201 ? -9.871 12.873 10.087 1.00 97.19 201 ASN A N 1
ATOM 1544 C CA . ASN A 1 201 ? -10.689 12.170 9.091 1.00 97.19 201 AS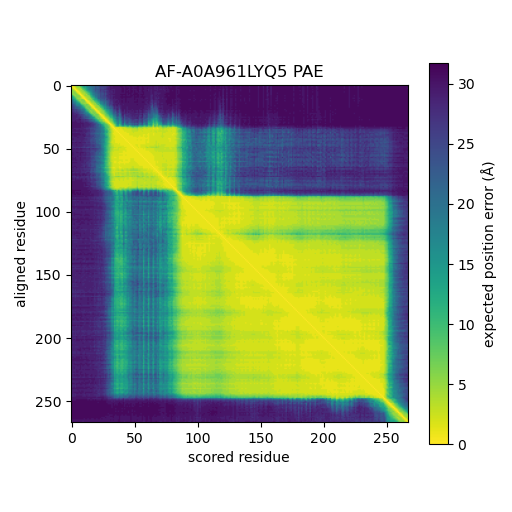N A CA 1
ATOM 1545 C C . ASN A 1 201 ? -10.325 10.682 8.927 1.00 97.19 201 ASN A C 1
ATOM 1547 O O . ASN A 1 201 ? -11.082 9.950 8.305 1.00 97.19 201 ASN A O 1
ATOM 1551 N N . ASP A 1 202 ? -9.199 10.237 9.486 1.00 98.06 202 ASP A N 1
ATOM 1552 C CA . ASP A 1 202 ? -8.813 8.825 9.553 1.00 98.06 202 ASP A CA 1
ATOM 1553 C C . ASP A 1 202 ? -9.172 8.239 10.924 1.00 98.06 202 ASP A C 1
ATOM 1555 O O . ASP A 1 202 ? -9.768 7.166 11.020 1.00 98.06 202 ASP A O 1
ATOM 1559 N N . VAL A 1 203 ? -8.827 8.960 11.997 1.00 98.62 203 VAL A N 1
ATOM 1560 C CA . VAL A 1 203 ? -8.945 8.484 13.382 1.00 98.62 203 VAL A CA 1
ATOM 1561 C C . VAL A 1 203 ? -10.407 8.303 13.791 1.00 98.62 203 VAL A C 1
ATOM 1563 O O . VAL A 1 203 ? -10.761 7.238 14.294 1.00 98.62 203 VAL A O 1
ATOM 1566 N N . MET A 1 204 ? -11.271 9.305 13.570 1.00 98.62 204 MET A N 1
ATOM 1567 C CA . MET A 1 204 ? -12.660 9.236 14.051 1.00 98.62 204 MET A CA 1
ATOM 1568 C C . MET A 1 204 ? -13.444 8.102 13.373 1.00 98.62 204 MET A C 1
ATOM 1570 O O . MET A 1 204 ? -14.000 7.276 14.098 1.00 98.62 204 MET A O 1
ATOM 1574 N N . PRO A 1 205 ? -13.427 7.962 12.029 1.00 98.62 205 PRO A N 1
ATOM 1575 C CA . PRO A 1 205 ? -14.129 6.858 11.377 1.00 98.62 205 PRO A CA 1
ATOM 1576 C C . PRO A 1 205 ? -13.539 5.490 11.728 1.00 98.62 205 PRO A C 1
ATOM 1578 O O . PRO A 1 205 ? -14.269 4.508 11.802 1.00 98.62 205 PRO A O 1
ATOM 1581 N N . THR A 1 206 ? -12.230 5.407 11.993 1.00 98.81 206 THR A N 1
ATOM 1582 C CA . THR A 1 206 ? -11.602 4.157 12.449 1.00 98.81 206 THR A CA 1
ATOM 1583 C C . THR A 1 206 ? -12.152 3.713 13.804 1.00 98.81 206 THR A C 1
ATOM 1585 O O . THR A 1 206 ? -12.473 2.539 13.968 1.00 98.81 206 THR A O 1
ATOM 1588 N N . LEU A 1 207 ? -12.313 4.636 14.759 1.00 98.81 207 LEU A N 1
ATOM 1589 C CA . LEU A 1 207 ? -12.920 4.344 16.064 1.00 98.81 207 LEU A CA 1
ATOM 1590 C C . LEU A 1 207 ? -14.395 3.936 15.928 1.00 98.81 207 LEU A C 1
ATOM 1592 O O . LEU A 1 207 ? -14.837 2.982 16.565 1.00 98.81 207 LEU A O 1
ATOM 1596 N N . GLU A 1 208 ? -15.155 4.625 15.077 1.00 98.50 208 GLU A N 1
ATOM 1597 C CA . GLU A 1 208 ? -16.557 4.284 14.805 1.00 98.50 208 GLU A CA 1
ATOM 1598 C C . GLU A 1 208 ? -16.705 2.893 14.186 1.00 98.50 208 GLU A C 1
ATOM 1600 O O . GLU A 1 208 ? -17.539 2.112 14.638 1.00 98.50 208 GLU A O 1
ATOM 1605 N N . LYS A 1 209 ? -15.865 2.554 13.204 1.00 98.50 209 LYS A N 1
ATOM 1606 C CA . LYS A 1 209 ? -15.844 1.227 12.578 1.00 98.50 209 LYS A CA 1
ATOM 1607 C C . LYS A 1 209 ? -15.426 0.139 13.565 1.00 98.50 209 LYS A C 1
ATOM 1609 O O . LYS A 1 209 ? -16.081 -0.894 13.658 1.00 98.50 209 LYS A O 1
ATOM 1614 N N . ALA A 1 210 ? -14.388 0.387 14.366 1.00 98.69 210 ALA A N 1
ATOM 1615 C CA . ALA A 1 210 ? -13.952 -0.553 15.395 1.00 98.69 210 ALA A CA 1
ATOM 1616 C C . ALA A 1 210 ? -15.066 -0.874 16.401 1.00 98.69 210 ALA A C 1
ATOM 1618 O O . ALA A 1 210 ? -15.175 -2.010 16.861 1.00 98.69 210 ALA A O 1
ATOM 1619 N N . ASN A 1 211 ? -15.944 0.088 16.693 1.00 98.12 211 ASN A N 1
ATOM 1620 C CA . ASN A 1 211 ? -17.055 -0.091 17.620 1.00 98.12 211 ASN A CA 1
ATOM 1621 C C . ASN A 1 211 ? -18.081 -1.148 17.170 1.00 98.12 211 ASN A C 1
ATOM 1623 O O . ASN A 1 211 ? -18.823 -1.662 18.006 1.00 98.12 211 ASN A O 1
ATOM 1627 N N . GLU A 1 212 ? -18.133 -1.492 15.885 1.00 96.31 212 GLU A N 1
ATOM 1628 C CA . GLU A 1 212 ? -19.036 -2.529 15.374 1.00 96.31 212 GLU A CA 1
ATOM 1629 C C . GLU A 1 212 ? -18.594 -3.949 15.757 1.00 96.31 212 GLU A C 1
ATOM 1631 O O . GLU A 1 212 ? -19.426 -4.856 15.802 1.00 96.31 212 GLU A O 1
ATOM 1636 N N . VAL A 1 213 ? -17.306 -4.139 16.067 1.00 97.06 213 VAL A N 1
ATOM 1637 C CA . VAL A 1 213 ? -16.697 -5.461 16.287 1.00 97.06 213 VAL A CA 1
ATOM 1638 C C . VAL A 1 213 ? -15.976 -5.598 17.634 1.00 97.06 213 VAL A C 1
ATOM 1640 O O . VAL A 1 213 ? -15.922 -6.696 18.187 1.00 97.06 213 VAL A O 1
ATOM 1643 N N . ALA A 1 214 ? -15.456 -4.503 18.189 1.00 98.06 214 ALA A N 1
ATOM 1644 C CA . ALA A 1 214 ? -14.722 -4.492 19.449 1.00 98.06 214 ALA A CA 1
ATOM 1645 C C . ALA A 1 214 ? -15.651 -4.579 20.673 1.00 98.06 214 ALA A C 1
ATOM 1647 O O . ALA A 1 214 ? -16.739 -3.976 20.720 1.00 98.06 214 ALA A O 1
ATOM 1648 N N . SER A 1 215 ? -15.175 -5.267 21.711 1.00 97.06 215 SER A N 1
ATOM 1649 C CA . SER A 1 215 ? -15.691 -5.142 23.076 1.00 97.06 215 SER A CA 1
ATOM 1650 C C . SER A 1 215 ? -15.489 -3.720 23.613 1.00 97.06 215 SER A C 1
ATOM 1652 O O . SER A 1 215 ? -14.761 -2.908 23.039 1.00 97.06 215 SER A O 1
ATOM 1654 N N . TRP A 1 216 ? -16.157 -3.387 24.720 1.00 96.44 216 TRP A N 1
ATOM 1655 C CA . TRP A 1 216 ? -15.993 -2.056 25.303 1.00 96.44 216 TRP A CA 1
ATOM 1656 C C . TRP A 1 216 ? -14.587 -1.839 25.873 1.00 96.44 216 TRP A C 1
ATOM 1658 O O . TRP A 1 216 ? -14.012 -0.779 25.648 1.00 96.44 216 TRP A O 1
ATOM 1668 N N . ASP A 1 217 ? -13.997 -2.852 26.509 1.00 97.62 217 ASP A N 1
ATOM 1669 C CA . ASP A 1 217 ? -12.626 -2.770 27.026 1.00 97.62 217 ASP A CA 1
ATOM 1670 C C . ASP A 1 217 ? -11.610 -2.550 25.896 1.00 97.62 217 ASP A C 1
ATOM 1672 O O . ASP A 1 217 ? -10.709 -1.721 26.016 1.00 97.62 217 ASP A O 1
ATOM 1676 N N . GLU A 1 218 ? -11.786 -3.224 24.755 1.00 98.62 218 GLU A N 1
ATOM 1677 C CA . GLU A 1 218 ? -10.974 -2.972 23.560 1.00 98.62 218 GLU A CA 1
ATOM 1678 C C . GLU A 1 218 ? -11.194 -1.558 23.012 1.00 98.62 218 GLU A C 1
ATOM 1680 O O . GLU A 1 218 ? -10.227 -0.900 22.638 1.00 98.62 218 GLU A O 1
ATOM 1685 N N . MET A 1 219 ? -12.431 -1.050 22.996 1.00 98.69 219 MET A N 1
ATOM 1686 C CA . MET A 1 219 ? -12.696 0.331 22.578 1.00 98.69 219 MET A CA 1
ATOM 1687 C C . MET A 1 219 ? -11.991 1.354 23.469 1.00 98.69 219 MET A C 1
ATOM 1689 O O . MET A 1 219 ? -11.401 2.290 22.934 1.00 98.69 219 MET A O 1
ATOM 1693 N N . ILE A 1 220 ? -11.994 1.168 24.793 1.00 98.50 220 ILE A N 1
ATOM 1694 C CA . ILE A 1 220 ? -11.242 2.027 25.721 1.00 98.50 220 ILE A CA 1
ATOM 1695 C C . ILE A 1 220 ? -9.753 2.039 25.355 1.00 98.50 220 ILE A C 1
ATOM 1697 O O . ILE A 1 220 ? -9.171 3.112 25.199 1.00 9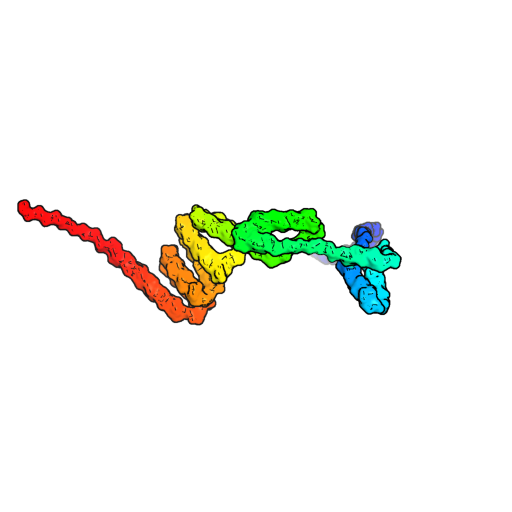8.50 220 ILE A O 1
ATOM 1701 N N . GLN A 1 221 ? -9.162 0.870 25.089 1.00 98.75 221 GLN A N 1
ATOM 1702 C CA . GLN A 1 221 ? -7.765 0.779 24.647 1.00 98.75 221 GLN A CA 1
ATOM 1703 C C . GLN A 1 221 ? -7.515 1.505 23.314 1.00 98.75 221 GLN A C 1
ATOM 1705 O O . GLN A 1 221 ? -6.468 2.128 23.135 1.00 98.75 221 GLN A O 1
ATOM 1710 N N . LEU A 1 222 ? -8.455 1.440 22.365 1.00 98.88 222 LEU A N 1
ATOM 1711 C CA . LEU A 1 222 ? -8.336 2.139 21.081 1.00 98.88 222 LEU A CA 1
ATOM 1712 C C . LEU A 1 222 ? -8.467 3.664 21.236 1.00 98.88 222 LEU A C 1
ATOM 1714 O O . LEU A 1 222 ? -7.737 4.393 20.563 1.00 98.88 222 LEU A O 1
ATOM 1718 N N . PHE A 1 223 ? -9.334 4.160 22.125 1.00 98.81 223 PHE A N 1
ATOM 1719 C CA . PHE A 1 223 ? -9.417 5.592 22.442 1.00 98.81 223 PHE A CA 1
ATOM 1720 C C . PHE A 1 223 ? -8.131 6.100 23.097 1.00 98.81 223 PHE A C 1
ATOM 1722 O O . PHE A 1 223 ? -7.608 7.141 22.697 1.00 98.81 223 PHE A O 1
ATOM 1729 N N . ASP A 1 224 ? -7.583 5.350 24.054 1.00 98.75 224 ASP A N 1
ATOM 1730 C CA . ASP A 1 224 ? -6.318 5.691 24.706 1.00 98.75 224 ASP A CA 1
ATOM 1731 C C . ASP A 1 224 ? -5.166 5.752 23.705 1.00 98.75 224 ASP A C 1
ATOM 1733 O O . ASP A 1 224 ? -4.401 6.719 23.705 1.00 98.75 224 ASP A O 1
ATOM 1737 N N . LEU A 1 225 ? -5.080 4.771 22.803 1.00 98.88 225 LEU A N 1
ATOM 1738 C CA . LEU A 1 225 ? -4.103 4.780 21.718 1.00 98.88 225 LEU A CA 1
ATOM 1739 C C . LEU A 1 225 ? -4.287 6.000 20.806 1.00 98.88 225 LEU A C 1
ATOM 1741 O O . LEU A 1 225 ? -3.319 6.696 20.510 1.00 98.88 225 LEU A O 1
ATOM 1745 N N . ALA A 1 226 ? -5.521 6.304 20.396 1.00 98.69 226 ALA A N 1
ATOM 1746 C CA . ALA A 1 226 ? -5.806 7.449 19.535 1.00 98.69 226 ALA A CA 1
ATOM 1747 C C . ALA A 1 226 ? -5.394 8.785 20.179 1.00 98.69 226 ALA A C 1
ATOM 1749 O O . ALA A 1 226 ? -4.843 9.648 19.493 1.00 98.69 226 ALA A O 1
ATOM 1750 N N . ARG A 1 227 ? -5.607 8.951 21.492 1.00 98.62 227 ARG A N 1
ATOM 1751 C CA . ARG A 1 227 ? -5.153 10.136 22.244 1.00 98.62 227 ARG A CA 1
ATOM 1752 C C . ARG A 1 227 ? -3.631 10.230 22.305 1.00 98.62 227 ARG A C 1
ATOM 1754 O O . ARG A 1 227 ? -3.084 11.315 22.137 1.00 98.62 227 ARG A O 1
ATOM 1761 N N . GLN A 1 228 ? -2.951 9.102 22.501 1.00 98.44 228 GLN A N 1
ATOM 1762 C CA . GLN A 1 228 ? -1.488 9.050 22.556 1.00 98.44 228 GLN A CA 1
ATOM 1763 C C . GLN A 1 228 ? -0.847 9.361 21.198 1.00 98.44 228 GLN A C 1
ATOM 1765 O O . GLN A 1 228 ? 0.079 10.165 21.122 1.00 98.44 228 GLN A O 1
ATOM 1770 N N . THR A 1 229 ? -1.340 8.750 20.120 1.00 98.25 229 THR A N 1
ATOM 1771 C CA . THR A 1 229 ? -0.748 8.886 18.781 1.00 98.25 229 THR A CA 1
ATOM 1772 C C . THR A 1 229 ? -1.181 10.175 18.075 1.00 98.25 229 THR A C 1
ATOM 1774 O O . THR A 1 229 ? -0.424 10.724 17.275 1.00 98.25 229 THR A O 1
ATOM 1777 N N . ALA A 1 230 ? -2.373 10.700 18.375 1.00 97.19 230 ALA A N 1
ATOM 1778 C CA . ALA A 1 230 ? -2.908 11.915 17.766 1.00 97.19 230 ALA A CA 1
ATOM 1779 C C . ALA A 1 230 ? -3.426 12.916 18.824 1.00 97.19 230 ALA A C 1
ATOM 1781 O O .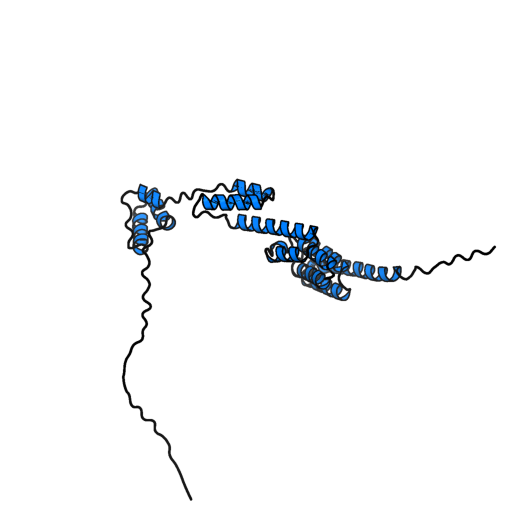 ALA A 1 230 ? -4.623 13.218 18.849 1.00 97.19 230 ALA A O 1
ATOM 1782 N N . PRO A 1 231 ? -2.547 13.499 19.666 1.00 97.69 231 PRO A N 1
ATOM 1783 C CA . PRO A 1 231 ? -2.948 14.345 20.798 1.00 97.69 231 PRO A CA 1
ATOM 1784 C C . PRO A 1 231 ? -3.760 15.580 20.385 1.00 97.69 231 PRO A C 1
ATOM 1786 O O . PRO A 1 231 ? -4.664 15.997 21.111 1.00 97.69 231 PRO A O 1
ATOM 1789 N N . ALA A 1 232 ? -3.525 16.116 19.182 1.00 97.75 232 ALA A N 1
ATOM 1790 C CA . ALA A 1 232 ? -4.312 17.212 18.609 1.00 97.75 232 ALA A CA 1
ATOM 1791 C C . ALA A 1 232 ? -5.802 16.865 18.395 1.00 97.75 232 ALA A C 1
ATOM 1793 O O . ALA A 1 232 ? -6.628 17.762 18.245 1.00 97.75 232 ALA A O 1
ATOM 1794 N N . ASN A 1 233 ? -6.162 15.577 18.389 1.00 98.00 233 ASN A N 1
ATOM 1795 C CA . ASN A 1 233 ? -7.534 15.105 18.227 1.00 98.00 233 ASN A CA 1
ATOM 1796 C C . ASN A 1 233 ? -8.223 14.745 19.552 1.00 98.00 233 ASN A C 1
ATOM 1798 O O . ASN A 1 233 ? -9.371 14.315 19.497 1.00 98.00 233 ASN A O 1
ATOM 1802 N N . THR A 1 234 ? -7.581 14.913 20.716 1.00 98.44 234 THR A N 1
ATOM 1803 C CA . THR A 1 234 ? -8.089 14.429 22.021 1.00 98.44 234 THR A CA 1
ATOM 1804 C C . THR A 1 234 ? -9.551 14.799 22.274 1.00 98.44 234 THR A C 1
ATOM 1806 O O . THR A 1 234 ? -10.373 13.913 22.464 1.00 98.44 234 THR A O 1
ATOM 1809 N N . GLN A 1 235 ? -9.917 16.077 22.131 1.00 98.38 235 GLN A N 1
ATOM 1810 C CA . GLN A 1 235 ? -11.302 16.523 22.327 1.00 98.38 235 GLN A CA 1
ATOM 1811 C C . GLN A 1 235 ? -12.299 15.817 21.388 1.00 98.38 235 GLN A C 1
ATOM 1813 O O . GLN A 1 235 ? -13.418 15.504 21.786 1.00 98.38 235 GLN A O 1
ATOM 1818 N N . ARG A 1 236 ? -11.912 15.557 20.131 1.00 98.56 236 ARG A N 1
ATOM 1819 C CA . ARG A 1 236 ? -12.761 14.831 19.171 1.00 98.56 236 ARG A CA 1
ATOM 1820 C C . ARG A 1 236 ? -12.871 13.353 19.543 1.00 98.56 236 ARG A C 1
ATOM 1822 O O . ARG A 1 236 ? -13.954 12.789 19.433 1.00 98.56 236 ARG A O 1
ATOM 1829 N N . VAL A 1 237 ? -11.777 12.744 20.007 1.00 98.75 237 VAL A N 1
ATOM 1830 C CA . VAL A 1 237 ? -11.775 11.365 20.519 1.00 98.75 237 VAL A CA 1
ATOM 1831 C C . VAL A 1 237 ? -12.731 11.244 21.707 1.00 98.75 237 VAL A C 1
ATOM 1833 O O . VAL A 1 237 ? -13.572 10.348 21.699 1.00 98.75 237 VAL A O 1
ATOM 1836 N N . ASP A 1 238 ? -12.669 12.171 22.667 1.00 98.50 238 ASP A N 1
ATOM 1837 C CA . ASP A 1 238 ? -13.535 12.173 23.853 1.00 98.50 238 ASP A CA 1
ATOM 1838 C C . ASP A 1 238 ? -15.024 12.273 23.459 1.00 98.50 238 ASP A C 1
ATOM 1840 O O . ASP A 1 238 ? -15.847 11.481 23.917 1.00 98.50 238 ASP A O 1
ATOM 1844 N N . GLN A 1 239 ? -15.367 13.149 22.506 1.00 98.31 239 GLN A N 1
ATOM 1845 C CA . GLN A 1 239 ? -16.731 13.262 21.963 1.00 98.31 239 GLN A CA 1
ATOM 1846 C C . GLN A 1 239 ? -17.218 11.967 21.293 1.00 98.31 239 GLN A C 1
ATOM 1848 O O . GLN A 1 239 ? -18.379 11.570 21.436 1.00 98.31 239 GLN A O 1
ATOM 1853 N N . VAL A 1 240 ? -16.346 11.293 20.534 1.00 98.19 240 VAL A N 1
ATOM 1854 C CA . VAL A 1 240 ? -16.674 9.998 19.923 1.00 98.19 240 VAL A CA 1
ATOM 1855 C C . VAL A 1 240 ? -16.870 8.936 21.004 1.00 98.19 240 VAL A C 1
ATOM 1857 O O . VAL A 1 240 ? -17.846 8.188 20.929 1.00 98.19 240 VAL A O 1
ATOM 1860 N N . GLN A 1 241 ? -16.007 8.894 22.019 1.00 98.31 241 GLN A N 1
ATOM 1861 C CA . GLN A 1 241 ? -16.110 7.959 23.135 1.00 98.31 241 GLN A CA 1
ATOM 1862 C C . GLN A 1 241 ? -17.433 8.117 23.893 1.00 98.31 241 GLN A C 1
ATOM 1864 O O . GLN A 1 241 ? -18.140 7.125 24.077 1.00 98.31 241 GLN A O 1
ATOM 1869 N N . GLU A 1 242 ? -17.806 9.340 24.276 1.00 97.69 242 GLU A N 1
ATOM 1870 C CA . GLU A 1 242 ? -19.069 9.629 24.971 1.00 97.69 242 GLU A CA 1
ATOM 1871 C C . GLU A 1 242 ? -20.287 9.168 24.159 1.00 97.69 242 GLU A C 1
ATOM 1873 O O . GLU A 1 242 ? -21.154 8.443 24.658 1.00 97.69 242 GLU A O 1
ATOM 1878 N N . ARG A 1 243 ? -20.328 9.525 22.869 1.00 97.38 243 ARG A N 1
ATOM 1879 C CA . ARG A 1 243 ? -21.419 9.139 21.966 1.00 97.38 243 ARG A CA 1
ATOM 1880 C C . ARG A 1 243 ? -21.524 7.621 21.801 1.00 97.38 243 ARG A C 1
ATOM 1882 O O . ARG A 1 243 ? -22.630 7.076 21.830 1.00 97.38 243 ARG A O 1
ATOM 1889 N N . LEU A 1 244 ? -20.400 6.927 21.612 1.00 97.12 244 LEU A N 1
ATOM 1890 C CA . LEU A 1 244 ? -20.392 5.474 21.419 1.00 97.12 244 LEU A CA 1
ATOM 1891 C C . LEU A 1 244 ? -20.742 4.721 22.713 1.00 97.12 244 LEU A C 1
ATOM 1893 O O . LEU A 1 244 ? -21.487 3.739 22.653 1.00 97.12 244 LEU A O 1
ATOM 1897 N N . ALA A 1 245 ? -20.298 5.213 23.875 1.00 95.75 245 ALA A N 1
ATOM 1898 C CA . ALA A 1 245 ? -20.687 4.683 25.182 1.00 95.75 245 ALA A CA 1
ATOM 1899 C C . ALA A 1 245 ? -22.212 4.744 25.377 1.00 95.75 245 ALA A C 1
ATOM 1901 O O . ALA A 1 245 ? -22.848 3.732 25.689 1.00 95.75 245 ALA A O 1
ATOM 1902 N N . ALA A 1 246 ? -22.817 5.908 25.106 1.00 93.56 246 ALA A N 1
ATOM 1903 C CA . ALA A 1 246 ? -24.265 6.094 25.184 1.00 93.56 246 ALA A CA 1
ATOM 1904 C C . ALA A 1 246 ? -25.022 5.144 24.234 1.00 93.56 246 ALA A C 1
ATOM 1906 O O . ALA A 1 246 ? -26.025 4.534 24.617 1.00 93.56 246 ALA A O 1
ATOM 1907 N N . GLY A 1 247 ? -24.508 4.945 23.014 1.00 91.12 247 GLY A N 1
ATOM 1908 C CA . GLY A 1 247 ? -25.078 4.015 22.035 1.00 91.12 247 GLY A CA 1
ATOM 1909 C C . GLY A 1 247 ? -25.088 2.551 22.496 1.00 91.12 247 GLY A C 1
ATOM 1910 O O . GLY A 1 247 ? -26.038 1.818 22.202 1.00 91.12 247 GLY A O 1
ATOM 1911 N N . ARG A 1 248 ? -24.076 2.116 23.259 1.00 87.25 248 ARG A N 1
ATOM 1912 C CA . ARG A 1 248 ? -24.015 0.756 23.825 1.00 87.25 248 ARG A CA 1
ATOM 1913 C C . ARG A 1 248 ? -24.963 0.578 25.016 1.00 87.25 248 ARG A C 1
ATOM 1915 O O . ARG A 1 248 ? -25.665 -0.430 25.071 1.00 87.25 248 ARG A O 1
ATOM 1922 N N . GLY A 1 249 ? -25.072 1.575 25.897 1.00 64.25 249 GLY A N 1
ATOM 1923 C CA . GLY A 1 249 ? -26.017 1.579 27.026 1.00 64.25 249 GLY A CA 1
ATOM 1924 C C . GLY A 1 249 ? -27.496 1.666 26.614 1.00 64.25 249 G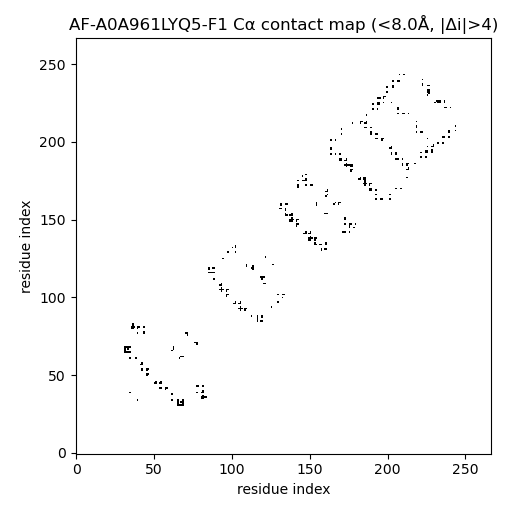LY A C 1
ATOM 1925 O O . GLY A 1 249 ? -28.361 1.116 27.291 1.00 64.25 249 GLY A O 1
ATOM 1926 N N . GLY A 1 250 ? -27.799 2.274 25.460 1.00 53.97 250 GLY A N 1
ATOM 1927 C CA . GLY A 1 250 ? -29.156 2.336 24.899 1.00 53.97 250 GLY A CA 1
ATOM 1928 C C . GLY A 1 250 ? -29.619 1.073 24.151 1.00 53.97 250 GLY A C 1
ATOM 1929 O O . GLY A 1 250 ? -30.824 0.850 24.013 1.00 53.97 250 GLY A O 1
ATOM 1930 N N . ARG A 1 251 ? -28.696 0.221 23.671 1.00 54.72 251 ARG A N 1
ATOM 1931 C CA . ARG A 1 251 ? -29.027 -1.055 22.995 1.00 54.72 251 ARG A CA 1
ATOM 1932 C C . ARG A 1 251 ? -29.422 -2.163 23.975 1.00 54.72 251 ARG A C 1
ATOM 1934 O O . ARG A 1 251 ? -30.280 -2.979 23.640 1.00 54.72 251 ARG A O 1
ATOM 1941 N N . VAL A 1 252 ? -28.863 -2.163 25.186 1.00 48.31 252 VAL A N 1
ATOM 1942 C CA . VAL A 1 252 ? -29.225 -3.127 26.242 1.00 48.31 252 VAL A CA 1
ATOM 1943 C C . VAL A 1 252 ? -30.658 -2.886 26.739 1.00 48.31 252 VAL A C 1
ATOM 1945 O O . VAL A 1 252 ? -31.415 -3.837 26.904 1.00 48.31 252 VAL A O 1
ATOM 1948 N N . ALA A 1 253 ? -31.088 -1.625 26.856 1.00 45.09 253 ALA A N 1
ATOM 1949 C CA . ALA A 1 253 ? -32.432 -1.273 27.327 1.00 45.09 253 ALA A CA 1
ATOM 1950 C C . ALA A 1 253 ? -33.575 -1.601 26.340 1.00 45.09 253 ALA A C 1
ATOM 1952 O O . ALA A 1 253 ? -34.737 -1.634 26.736 1.00 45.09 253 ALA A O 1
ATOM 1953 N N . ARG A 1 254 ? -33.285 -1.844 25.051 1.00 48.22 254 ARG A N 1
ATOM 1954 C CA . ARG A 1 254 ? -34.322 -2.046 24.015 1.00 48.22 254 ARG A CA 1
ATOM 1955 C C . ARG A 1 254 ? -34.684 -3.515 23.762 1.00 48.22 254 ARG A C 1
ATOM 1957 O O . ARG A 1 254 ? -35.674 -3.778 23.088 1.00 48.22 254 ARG A O 1
ATOM 1964 N N . THR A 1 255 ? -33.922 -4.466 24.306 1.00 49.25 255 THR A N 1
ATOM 1965 C CA . THR A 1 255 ? -34.154 -5.909 24.075 1.00 49.25 255 THR A CA 1
ATOM 1966 C C . THR A 1 255 ? -35.036 -6.551 25.158 1.00 49.25 255 THR A C 1
ATOM 1968 O O . THR A 1 255 ? -35.597 -7.618 24.939 1.00 49.25 255 THR A O 1
ATOM 1971 N N . THR A 1 256 ? -35.252 -5.886 26.297 1.00 50.06 256 THR A N 1
ATOM 1972 C CA . THR A 1 256 ? -36.044 -6.405 27.431 1.00 50.06 256 THR A CA 1
ATOM 1973 C C . THR A 1 256 ? -37.521 -6.000 27.444 1.00 50.06 256 THR A C 1
ATOM 1975 O O . THR A 1 256 ? -38.261 -6.470 28.301 1.00 50.06 256 THR A O 1
ATOM 1978 N N . SER A 1 257 ? -37.998 -5.217 26.472 1.00 49.72 257 SER A N 1
ATOM 1979 C CA . SER A 1 257 ? -39.409 -4.802 26.393 1.00 49.72 257 SER A CA 1
ATOM 1980 C C . SE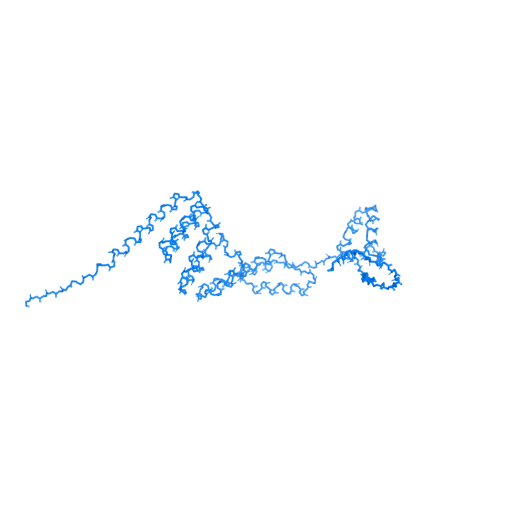R A 1 257 ? -40.101 -5.373 25.158 1.00 49.72 257 SER A C 1
ATOM 1982 O O . SER A 1 257 ? -40.522 -4.651 24.258 1.00 49.72 257 SER A O 1
ATOM 1984 N N . ARG A 1 258 ? -40.238 -6.699 25.112 1.00 53.72 258 ARG A N 1
ATOM 1985 C CA . ARG A 1 258 ? -41.285 -7.354 24.316 1.00 53.72 258 ARG A CA 1
ATOM 1986 C C . ARG A 1 258 ? -41.963 -8.423 25.174 1.00 53.72 258 ARG A C 1
ATOM 1988 O O . ARG A 1 258 ? -41.964 -9.601 24.845 1.00 53.72 258 ARG A O 1
ATOM 1995 N N . THR A 1 259 ? -42.519 -7.986 26.302 1.00 50.62 259 THR A N 1
ATOM 1996 C CA . THR A 1 259 ? -43.466 -8.783 27.085 1.00 50.62 259 THR A CA 1
ATOM 1997 C C . THR A 1 259 ? -44.828 -8.717 26.402 1.00 50.62 259 THR A C 1
ATOM 1999 O O . THR A 1 259 ? -45.437 -7.658 26.280 1.00 50.62 259 THR A O 1
ATOM 2002 N N . THR A 1 260 ? -45.235 -9.882 25.911 1.00 56.88 260 THR A N 1
ATOM 2003 C CA . THR A 1 260 ? -46.583 -10.344 25.562 1.00 56.88 260 THR A CA 1
ATOM 2004 C C . THR A 1 260 ? -47.738 -9.530 26.156 1.00 56.88 260 THR A C 1
ATOM 2006 O O . THR A 1 260 ? -48.011 -9.617 27.352 1.00 56.88 260 THR A O 1
ATOM 2009 N N . ALA A 1 261 ? -48.490 -8.838 25.297 1.00 53.22 261 ALA A N 1
ATOM 2010 C CA . ALA A 1 261 ? -49.875 -8.481 25.582 1.00 53.22 261 ALA A CA 1
ATOM 2011 C C . ALA A 1 261 ? -50.761 -9.654 25.139 1.00 53.22 261 ALA A C 1
ATOM 2013 O O . ALA A 1 261 ? -51.012 -9.844 23.950 1.00 53.22 261 ALA A O 1
ATOM 2014 N N . ALA A 1 262 ? -51.167 -10.479 26.104 1.00 52.97 262 ALA A N 1
ATOM 2015 C CA . ALA A 1 262 ? -52.206 -11.480 25.918 1.00 52.97 262 ALA A CA 1
ATOM 2016 C C . ALA A 1 262 ? -53.559 -10.769 25.773 1.00 52.97 262 ALA A C 1
ATOM 2018 O O . ALA A 1 262 ? -53.967 -10.001 26.644 1.00 52.97 262 ALA A O 1
ATOM 2019 N N . THR A 1 263 ? -54.241 -11.011 24.657 1.00 55.19 263 THR A N 1
ATOM 2020 C CA . THR A 1 263 ? -55.614 -10.565 24.429 1.00 55.19 263 THR A CA 1
ATOM 2021 C C . THR A 1 263 ? -56.561 -11.529 25.137 1.00 55.19 263 THR A C 1
ATOM 2023 O O . THR A 1 263 ? -56.776 -12.646 24.675 1.00 55.19 263 THR A O 1
ATOM 2026 N N . THR A 1 264 ? -57.127 -11.097 26.261 1.00 55.34 264 THR A N 1
ATOM 2027 C CA . THR A 1 264 ? -58.309 -11.727 26.858 1.00 55.34 264 THR A CA 1
ATOM 2028 C C . THR A 1 264 ? -59.535 -11.018 26.296 1.00 55.34 264 THR A C 1
ATOM 2030 O O . THR A 1 264 ? -59.768 -9.851 26.610 1.00 55.34 264 THR A O 1
ATOM 2033 N N . THR A 1 265 ? -60.317 -11.700 25.463 1.00 61.78 265 THR A N 1
ATOM 2034 C CA . THR A 1 265 ? -61.653 -11.243 25.060 1.00 61.78 265 THR A CA 1
ATOM 2035 C C . THR A 1 265 ? -62.676 -12.168 25.699 1.00 61.78 265 THR A C 1
ATOM 2037 O O . THR A 1 265 ? -62.691 -13.365 25.427 1.00 61.78 265 THR A O 1
ATOM 2040 N N . ALA A 1 266 ? -63.494 -11.597 26.578 1.00 56.38 266 ALA A N 1
ATOM 2041 C CA . ALA A 1 266 ? -64.689 -12.208 27.131 1.00 56.38 266 ALA A CA 1
ATOM 2042 C C . ALA A 1 266 ? -65.911 -11.503 26.530 1.00 56.38 266 ALA A C 1
ATOM 2044 O O . ALA A 1 266 ? -66.013 -10.282 26.662 1.00 56.38 266 ALA A O 1
ATOM 2045 N N . ALA A 1 267 ? -66.779 -12.272 25.871 1.00 50.00 267 ALA A N 1
ATOM 2046 C CA . ALA A 1 267 ? -68.241 -12.152 25.808 1.00 50.00 267 ALA A CA 1
ATOM 2047 C C . ALA A 1 267 ? -68.774 -13.263 24.894 1.00 50.00 267 ALA A C 1
ATOM 2049 O O . ALA A 1 267 ? -68.309 -13.330 23.734 1.00 50.00 267 ALA A O 1
#

Solvent-accessible surface area (backbone atoms only — not comparable to full-atom values): 15973 Å² total; per-residue (Å²): 133,84,87,79,88,83,84,88,80,87,80,92,78,90,76,92,79,90,79,90,80,80,79,77,82,68,77,73,79,75,74,81,56,66,79,48,31,75,71,35,42,65,45,52,55,25,61,78,66,69,35,64,72,56,34,56,52,45,52,51,53,50,43,72,77,21,76,84,55,76,82,65,91,47,67,63,59,47,45,57,60,31,52,70,71,65,72,79,75,83,56,63,70,36,52,57,22,48,76,70,67,33,54,68,60,22,50,50,52,52,53,52,45,39,74,75,26,81,92,56,72,82,55,71,63,58,54,52,53,49,55,50,50,54,30,48,52,47,26,54,52,18,56,74,70,64,34,49,66,51,27,50,51,25,39,67,76,39,59,77,50,64,35,73,96,37,43,66,49,44,53,52,50,22,52,32,25,45,77,71,68,35,38,71,58,17,46,50,42,45,48,54,46,35,71,71,37,59,51,64,86,52,40,54,57,42,54,59,58,38,60,78,65,44,55,70,71,54,45,52,54,49,52,52,43,34,35,70,61,20,58,94,41,35,72,60,51,50,54,50,48,56,54,51,52,52,55,56,64,56,55,64,68,63,73,76,74,79,77,82,84,80,86,85,84,88,133